Protein AF-A0AAD1TB57-F1 (afdb_monomer)

Secondary structure (DSSP, 8-state):
--PPPPPPPP------------GGGS-----EEEEEEEE---EEEETTEEEE--TTTSHHHHHHTT--GGG--HHHHHHHHHHHHHSHHHHTT-EEEEEEETTS-EEEE-TT----SSHHHHHHHHHHHHHHSEEE-SSSS-EEEEEEPSPGGGGSPTT-EEEEEEEEEEE-S-GGGG--SSS-EEEEEE-SSS-----TT-SEEEE--SS---HHHHHHHHHHHHHHHHT--

Nearest PDB structures (foldseek):
  7mq9-assembly1_SK  TM=9.854E-01  e=1.238E-35  Homo sapiens
  3oii-assembly1_A  TM=9.380E-01  e=1.165E-29  Saccharomyces cerevisiae
  3oin-assembly1_A  TM=9.399E-01  e=3.168E-29  Saccharomyces cerevisiae
  6rxy-assembly1_CN  TM=8.769E-01  e=4.811E-25  Thermochaetoides thermophila
  6zqg-assembly1_JG  TM=9.372E-01  e=3.342E-24  Saccharomyces cerevisiae S288C

Radius of gyration: 21.7 Å; Cα contacts (8 Å, |Δi|>4): 415; chains: 1; bounding box: 51×81×56 Å

Organism: Pelobates cultripes (NCBI:txid61616)

pLDDT: mean 88.74, std 19.25, range [26.88, 98.88]

Structure (mmCIF, N/CA/C/O backbone):
data_AF-A0AAD1TB57-F1
#
_entry.id   AF-A0AAD1TB57-F1
#
loop_
_atom_site.group_PDB
_atom_site.id
_atom_site.type_symbol
_atom_site.label_atom_id
_atom_site.label_alt_id
_atom_site.label_comp_id
_atom_site.label_asym_id
_atom_site.label_entity_id
_atom_site.label_seq_id
_atom_site.pdbx_PDB_ins_code
_atom_site.Cartn_x
_atom_site.Cartn_y
_atom_site.Cartn_z
_atom_site.occupancy
_atom_site.B_iso_or_equiv
_atom_site.auth_seq_id
_atom_site.auth_comp_id
_atom_site.auth_asym_id
_atom_site.auth_atom_id
_atom_site.pdbx_PDB_model_num
ATOM 1 N N . MET A 1 1 ? -33.879 -62.449 30.811 1.00 41.12 1 MET A N 1
ATOM 2 C CA . MET A 1 1 ? -33.298 -61.183 31.309 1.00 41.12 1 MET A CA 1
ATOM 3 C C . MET A 1 1 ? -32.432 -60.592 30.211 1.00 41.12 1 MET A C 1
ATOM 5 O O . MET A 1 1 ? -31.363 -61.118 29.946 1.00 41.12 1 MET A O 1
ATOM 9 N N . ALA A 1 2 ? -32.933 -59.566 29.526 1.00 38.69 2 ALA A N 1
ATOM 10 C CA . ALA A 1 2 ? -32.207 -58.808 28.512 1.00 38.69 2 ALA A CA 1
ATOM 11 C C . ALA A 1 2 ? -32.225 -57.336 28.946 1.00 38.69 2 ALA A C 1
ATOM 13 O O . ALA A 1 2 ? -33.288 -56.805 29.262 1.00 38.69 2 ALA A O 1
ATOM 14 N N . ALA A 1 3 ? -31.044 -56.728 29.049 1.00 43.47 3 ALA A N 1
ATOM 15 C CA . ALA A 1 3 ? -30.857 -55.360 29.521 1.00 43.47 3 ALA A CA 1
ATOM 16 C C . ALA A 1 3 ? -31.346 -54.320 28.484 1.00 43.47 3 ALA A C 1
ATOM 18 O O . ALA A 1 3 ? -31.240 -54.570 27.278 1.00 43.47 3 ALA A O 1
ATOM 19 N N . PRO A 1 4 ? -31.863 -53.155 28.918 1.00 37.97 4 PRO A N 1
ATOM 20 C CA . PRO A 1 4 ? -32.380 -52.127 28.019 1.00 37.97 4 PRO A CA 1
ATOM 21 C C . PRO A 1 4 ? -31.258 -51.301 27.363 1.00 37.97 4 PRO A C 1
ATOM 23 O O . PRO A 1 4 ? -30.252 -50.965 27.988 1.00 37.97 4 PRO A O 1
ATOM 26 N N . LYS A 1 5 ? -31.451 -50.967 26.079 1.00 38.53 5 LYS A N 1
ATOM 27 C CA . LYS A 1 5 ? -30.549 -50.152 25.246 1.00 38.53 5 LYS A CA 1
ATOM 28 C C . LYS A 1 5 ? -30.563 -48.679 25.687 1.00 38.53 5 LYS A C 1
ATOM 30 O O . LYS A 1 5 ? -31.628 -48.068 25.731 1.00 38.53 5 LYS A O 1
ATOM 35 N N . LEU A 1 6 ? -29.384 -48.102 25.934 1.00 38.62 6 LEU A N 1
ATOM 36 C CA . LEU A 1 6 ? -29.185 -46.652 26.081 1.00 38.62 6 LEU A CA 1
ATOM 37 C C . LEU A 1 6 ? -29.330 -45.926 24.725 1.00 38.62 6 LEU A C 1
ATOM 39 O O . LEU A 1 6 ? -28.907 -46.474 23.703 1.00 38.62 6 LEU A O 1
ATOM 43 N N . PRO A 1 7 ? -29.874 -44.693 24.690 1.00 34.97 7 PRO A N 1
ATOM 44 C CA . PRO A 1 7 ? -30.023 -43.932 23.455 1.00 34.97 7 PRO A CA 1
ATOM 45 C C . PRO A 1 7 ? -28.691 -43.330 22.982 1.00 34.97 7 PRO A C 1
ATOM 47 O O . PRO A 1 7 ? -27.866 -42.859 23.767 1.00 34.97 7 PRO A O 1
ATOM 50 N N . MET A 1 8 ? -28.502 -43.359 21.661 1.00 32.41 8 MET A N 1
ATOM 51 C CA . MET A 1 8 ? -27.328 -42.859 20.951 1.00 32.41 8 MET A CA 1
ATOM 52 C C . MET A 1 8 ? -27.175 -41.338 21.081 1.00 32.41 8 MET A C 1
ATOM 54 O O . MET A 1 8 ? -28.106 -40.568 20.855 1.00 32.41 8 MET A O 1
ATOM 58 N N . ARG A 1 9 ? -25.950 -40.923 21.406 1.00 31.38 9 ARG A N 1
ATOM 59 C CA . ARG A 1 9 ? -25.485 -39.537 21.488 1.00 31.38 9 ARG A CA 1
ATOM 60 C C . ARG A 1 9 ? -25.470 -38.910 20.087 1.00 31.38 9 ARG A C 1
ATOM 62 O O . ARG A 1 9 ? -24.820 -39.430 19.182 1.00 31.38 9 ARG A O 1
ATOM 69 N N . VAL A 1 10 ? -26.186 -37.799 19.933 1.00 31.73 10 VAL A N 1
ATOM 70 C CA . VAL A 1 10 ? -26.233 -36.958 18.727 1.00 31.73 10 VAL A CA 1
ATOM 71 C C . VAL A 1 10 ? -24.814 -36.500 18.367 1.00 31.73 10 VAL A C 1
ATOM 73 O O . VAL A 1 10 ? -24.143 -35.873 19.185 1.00 31.73 10 VAL A O 1
ATOM 76 N N . LYS A 1 11 ? -24.346 -36.824 17.155 1.00 28.75 11 LYS A N 1
ATOM 77 C CA . LYS A 1 11 ? -23.137 -36.231 16.569 1.00 28.75 11 LYS A CA 1
ATOM 78 C C . LYS A 1 11 ? -23.506 -34.872 15.978 1.00 28.75 11 LYS A C 1
ATOM 80 O O . LYS A 1 11 ? -24.214 -34.809 14.979 1.00 28.75 11 LYS A O 1
ATOM 85 N N . SER A 1 12 ? -23.018 -33.804 16.595 1.00 26.88 12 SER A N 1
ATOM 86 C CA . SER A 1 12 ? -22.908 -32.481 15.989 1.00 26.88 12 SER A CA 1
ATOM 87 C C . SER A 1 12 ? -21.805 -32.522 14.932 1.00 26.88 12 SER A C 1
ATOM 89 O O . SER A 1 12 ? -20.631 -32.651 15.272 1.00 26.88 12 SER A O 1
ATOM 91 N N . THR A 1 13 ? -22.169 -32.468 13.655 1.00 29.00 13 THR A N 1
ATOM 92 C CA . THR A 1 13 ? -21.218 -32.195 12.573 1.00 29.00 13 THR A CA 1
ATOM 93 C C . THR A 1 13 ? -21.170 -30.691 12.346 1.00 29.00 13 THR A C 1
ATOM 95 O O . THR A 1 13 ? -22.136 -30.100 11.863 1.00 29.00 13 THR A O 1
ATOM 98 N N . GLU A 1 14 ? -20.048 -30.103 12.751 1.00 31.81 14 GLU A N 1
ATOM 99 C CA . GLU A 1 14 ? -19.588 -28.768 12.381 1.00 31.81 14 GLU A CA 1
ATOM 100 C C . GLU A 1 14 ? -19.541 -28.646 10.854 1.00 31.81 14 GLU A C 1
ATOM 102 O O . GLU A 1 14 ? -19.110 -29.564 10.154 1.00 31.81 14 GLU A O 1
ATOM 107 N N . ASN A 1 15 ? -20.032 -27.522 10.340 1.00 30.19 15 ASN A N 1
ATOM 108 C CA . ASN A 1 15 ? -20.035 -27.205 8.921 1.00 30.19 15 ASN A CA 1
ATOM 109 C C . ASN A 1 15 ? -19.319 -25.859 8.756 1.00 30.19 15 ASN A C 1
ATOM 111 O O . ASN A 1 15 ? -19.958 -24.810 8.683 1.00 30.19 15 ASN A O 1
ATOM 115 N N . ASP A 1 16 ? -17.987 -25.902 8.751 1.00 35.25 16 ASP A N 1
ATOM 116 C CA . ASP A 1 16 ? -17.130 -24.758 8.437 1.00 35.25 16 ASP A CA 1
ATOM 117 C C . ASP A 1 16 ? -17.114 -24.533 6.922 1.00 35.25 16 ASP A C 1
ATOM 119 O O . ASP A 1 16 ? -16.259 -25.013 6.179 1.00 35.25 16 ASP A O 1
ATOM 123 N N . GLY A 1 17 ? -18.120 -23.799 6.456 1.00 30.25 17 GLY A N 1
ATOM 124 C CA . GLY A 1 17 ? -18.125 -23.146 5.157 1.00 30.25 17 GLY A CA 1
ATOM 125 C C . GLY A 1 17 ? -18.112 -21.645 5.386 1.00 30.25 17 GLY A C 1
ATOM 126 O O . GLY A 1 17 ? -19.150 -21.059 5.686 1.00 30.25 17 GLY A O 1
ATOM 127 N N . GLU A 1 18 ? -16.948 -21.014 5.257 1.00 34.03 18 GLU A N 1
ATOM 128 C CA . GLU A 1 18 ? -16.818 -19.561 5.340 1.00 34.03 18 GLU A CA 1
ATOM 129 C C . GLU A 1 18 ? -17.494 -18.931 4.107 1.00 34.03 18 GLU A C 1
ATOM 131 O O . GLU A 1 18 ? -16.919 -18.778 3.027 1.00 34.03 18 GLU A O 1
ATOM 136 N N . ILE A 1 19 ? -18.788 -18.638 4.242 1.00 34.84 19 ILE A N 1
ATOM 137 C CA . ILE A 1 19 ? -19.593 -17.959 3.229 1.00 34.84 19 ILE A CA 1
ATOM 138 C C . ILE A 1 19 ? -19.130 -16.502 3.187 1.00 34.84 19 ILE A C 1
ATOM 140 O O . ILE A 1 19 ? -19.420 -15.715 4.088 1.00 34.84 19 ILE A O 1
ATOM 144 N N . SER A 1 20 ? -18.439 -16.115 2.115 1.00 39.16 20 SER A N 1
ATOM 145 C CA . SER A 1 20 ? -18.141 -14.711 1.837 1.00 39.16 20 SER A CA 1
ATOM 146 C C . SER A 1 20 ? -19.453 -13.950 1.611 1.00 39.16 20 SER A C 1
ATOM 148 O O . SER A 1 20 ? -20.069 -14.052 0.548 1.00 39.16 20 SER A O 1
ATOM 150 N N . LEU A 1 21 ? -19.904 -13.216 2.628 1.00 36.16 21 LEU A N 1
ATOM 151 C CA . LEU A 1 21 ? -21.116 -12.403 2.567 1.00 36.16 21 LEU A CA 1
ATOM 152 C C . LEU A 1 21 ? -20.959 -11.244 1.560 1.00 36.16 21 LEU A C 1
ATOM 154 O O . LEU A 1 21 ? -19.866 -10.677 1.435 1.00 36.16 21 LEU A O 1
ATOM 158 N N . PRO A 1 22 ? -22.044 -10.850 0.863 1.00 37.56 22 PRO A N 1
ATOM 159 C CA . PRO A 1 22 ? -22.048 -9.672 -0.002 1.00 37.56 22 PRO A CA 1
ATOM 160 C C . PRO A 1 22 ? -21.697 -8.396 0.794 1.00 37.56 22 PRO A C 1
ATOM 162 O O . PRO A 1 22 ? -21.957 -8.348 2.002 1.00 37.56 22 PRO A O 1
ATOM 165 N N . PRO A 1 23 ? -21.136 -7.351 0.146 1.00 46.59 23 PRO A N 1
ATOM 166 C CA . PRO A 1 23 ? -20.618 -6.153 0.822 1.00 46.59 23 PRO A CA 1
ATOM 167 C C . PRO A 1 23 ? -21.625 -5.493 1.779 1.00 46.59 23 PRO A C 1
ATOM 169 O O . PRO A 1 23 ? -21.242 -4.991 2.831 1.00 46.59 23 PRO A O 1
ATOM 172 N N . SER A 1 24 ? -22.922 -5.588 1.473 1.00 40.38 24 SER A N 1
ATOM 173 C CA . SER A 1 24 ? -24.030 -5.035 2.263 1.00 40.38 24 SER A CA 1
ATOM 174 C C . SER A 1 24 ? -24.327 -5.754 3.589 1.00 40.38 24 SER A C 1
ATOM 176 O O . SER A 1 24 ? -25.127 -5.249 4.373 1.00 40.38 24 SER A O 1
ATOM 178 N N . LYS A 1 25 ? -23.716 -6.917 3.861 1.00 38.72 25 LYS A N 1
ATOM 179 C CA . LYS A 1 25 ? -23.947 -7.720 5.081 1.00 38.72 25 LYS A CA 1
ATOM 180 C C . LYS A 1 25 ? -22.704 -7.919 5.953 1.00 38.72 25 LYS A C 1
ATOM 182 O O . LYS A 1 25 ? -22.773 -8.668 6.927 1.00 38.72 25 LYS A O 1
ATOM 187 N N . ARG A 1 26 ? -21.570 -7.279 5.640 1.00 55.78 26 ARG A N 1
ATOM 188 C CA . ARG A 1 26 ? -20.410 -7.294 6.546 1.00 55.78 26 ARG A CA 1
ATOM 189 C C . ARG A 1 26 ? -20.803 -6.548 7.824 1.00 55.78 26 ARG A C 1
ATOM 191 O O . ARG A 1 26 ? -21.275 -5.414 7.745 1.00 55.78 26 ARG A O 1
ATOM 198 N N . ARG A 1 27 ? -20.677 -7.200 8.986 1.00 53.91 27 ARG A N 1
ATOM 199 C CA . ARG A 1 27 ? -20.922 -6.557 10.286 1.00 53.91 27 ARG A CA 1
ATOM 200 C C . ARG A 1 27 ? -20.113 -5.257 10.357 1.00 53.91 27 ARG A C 1
ATOM 202 O O . ARG A 1 27 ? -18.990 -5.209 9.858 1.00 53.91 27 ARG A O 1
ATOM 209 N N . LYS A 1 28 ? -20.701 -4.217 10.960 1.00 62.91 28 LYS A N 1
ATOM 210 C CA . LYS A 1 28 ? -20.040 -2.947 11.305 1.00 62.91 28 LYS A CA 1
ATOM 211 C C . LYS A 1 28 ? -18.989 -3.201 12.390 1.00 62.91 28 LYS A C 1
ATOM 213 O O . LYS A 1 28 ? -19.181 -2.849 13.546 1.00 62.91 28 LYS A O 1
ATOM 218 N N . GLU A 1 29 ? -17.943 -3.925 12.036 1.00 83.50 29 GLU A N 1
ATOM 219 C CA . GLU A 1 29 ? -16.827 -4.210 12.919 1.00 83.50 29 GLU A CA 1
ATOM 220 C C . GLU A 1 29 ? -15.724 -3.199 12.633 1.00 83.50 29 GLU A C 1
ATOM 222 O O . GLU A 1 29 ? -15.419 -2.902 11.472 1.00 83.50 29 GLU A O 1
ATOM 227 N N . LYS A 1 30 ? -15.149 -2.662 13.711 1.00 91.94 30 LYS A N 1
ATOM 228 C CA . LYS A 1 30 ? -13.997 -1.770 13.645 1.00 91.94 30 LYS A CA 1
ATOM 229 C C . LYS A 1 30 ? -12.899 -2.416 12.803 1.00 91.94 30 LYS A C 1
ATOM 231 O O . LYS A 1 30 ? -12.570 -3.591 12.978 1.00 91.94 30 LYS A O 1
ATOM 236 N N . ARG A 1 31 ? -12.366 -1.660 11.849 1.00 95.94 31 ARG A N 1
ATOM 237 C CA . ARG A 1 31 ? -11.315 -2.121 10.939 1.00 95.94 31 ARG A CA 1
ATOM 238 C C . ARG A 1 31 ? -10.584 -0.932 10.347 1.00 95.94 31 ARG A C 1
ATOM 240 O O . ARG A 1 31 ? -11.221 0.001 9.860 1.00 95.94 31 ARG A O 1
ATOM 247 N N . LEU A 1 32 ? -9.258 -0.985 10.376 1.00 98.31 32 LEU A N 1
ATOM 248 C CA . LEU A 1 32 ? -8.423 -0.057 9.638 1.00 98.31 32 LEU A CA 1
ATOM 249 C C . LEU A 1 32 ? -8.356 -0.552 8.197 1.00 98.31 32 LEU A C 1
ATOM 251 O O . LEU A 1 32 ? -7.990 -1.696 7.927 1.00 98.31 32 LEU A O 1
ATOM 255 N N . ILE A 1 33 ? -8.721 0.311 7.267 1.00 98.69 33 ILE A N 1
ATOM 256 C CA . ILE A 1 33 ? -8.545 0.097 5.841 1.00 98.69 33 ILE A CA 1
ATOM 257 C C . ILE A 1 33 ? -7.445 1.053 5.394 1.00 98.69 33 ILE A C 1
ATOM 259 O O . ILE A 1 33 ? -7.515 2.248 5.664 1.00 98.69 33 ILE A O 1
ATOM 263 N N . VAL A 1 34 ? -6.422 0.541 4.720 1.00 98.81 34 VAL A N 1
ATOM 264 C CA . VAL A 1 34 ? -5.361 1.368 4.137 1.00 98.81 34 VAL A CA 1
ATOM 265 C C . VAL A 1 34 ? -5.403 1.237 2.627 1.00 98.81 34 VAL A C 1
ATOM 267 O O . VAL A 1 34 ? -5.341 0.126 2.098 1.00 98.81 34 VAL A O 1
ATOM 270 N N . LEU A 1 35 ? -5.472 2.373 1.938 1.00 98.88 35 LEU A N 1
ATOM 271 C CA . LEU A 1 35 ? -5.226 2.454 0.508 1.00 98.88 35 LEU A CA 1
ATOM 272 C C . LEU A 1 35 ? -3.832 3.022 0.254 1.00 98.88 35 LEU A C 1
ATOM 274 O O . LEU A 1 35 ? -3.540 4.152 0.639 1.00 98.88 35 LEU A O 1
ATOM 278 N N . LEU A 1 36 ? -3.006 2.253 -0.450 1.00 98.81 36 LEU A N 1
ATOM 279 C CA . LEU A 1 36 ? -1.781 2.746 -1.071 1.00 98.81 36 LEU A CA 1
ATOM 280 C C . LEU A 1 36 ? -2.124 3.337 -2.445 1.00 98.81 36 LEU A C 1
ATOM 282 O O . LEU A 1 36 ? -2.324 2.592 -3.404 1.00 98.81 36 LEU A O 1
ATOM 286 N N . GLU A 1 37 ? -2.232 4.661 -2.513 1.00 98.62 37 GLU A N 1
ATOM 287 C CA . GLU A 1 37 ? -2.701 5.425 -3.676 1.00 98.62 37 GLU A CA 1
ATOM 288 C C . GLU A 1 37 ? -1.555 5.800 -4.627 1.00 98.62 37 GLU A C 1
ATOM 290 O O . GLU A 1 37 ? -0.453 6.129 -4.188 1.00 98.62 37 GLU A O 1
ATOM 295 N N . GLY A 1 38 ? -1.797 5.771 -5.939 1.00 97.81 38 GLY A N 1
ATOM 296 C CA . GLY A 1 38 ? -0.797 6.108 -6.955 1.00 97.81 38 GLY A CA 1
ATOM 297 C C . GLY A 1 38 ? 0.450 5.214 -6.946 1.00 97.81 38 GLY A C 1
ATOM 298 O O . GLY A 1 38 ? 1.548 5.674 -7.268 1.00 97.81 38 GLY A O 1
ATOM 299 N N . ALA A 1 39 ? 0.303 3.933 -6.601 1.00 98.19 39 ALA A N 1
ATOM 300 C CA . ALA A 1 39 ? 1.404 2.975 -6.569 1.00 98.19 39 ALA A CA 1
ATOM 301 C C . ALA A 1 39 ? 2.046 2.778 -7.956 1.00 98.19 39 ALA A C 1
ATOM 303 O O . ALA A 1 39 ? 1.365 2.492 -8.949 1.00 98.19 39 ALA A O 1
ATOM 304 N N . SER A 1 40 ? 3.377 2.874 -8.024 1.00 96.69 40 SER A N 1
ATOM 305 C CA . SER A 1 40 ? 4.158 2.643 -9.249 1.00 96.69 40 SER A CA 1
ATOM 306 C C . SER A 1 40 ? 4.342 1.142 -9.525 1.00 96.69 40 SER A C 1
ATOM 308 O O . SER A 1 40 ? 5.444 0.609 -9.403 1.00 96.69 40 SER A O 1
ATOM 310 N N . LEU A 1 41 ? 3.266 0.449 -9.904 1.00 97.19 41 LEU A N 1
ATOM 311 C CA . LEU A 1 41 ? 3.282 -0.968 -10.286 1.00 97.19 41 LEU A CA 1
ATOM 312 C C . LEU A 1 41 ? 2.846 -1.125 -11.749 1.00 97.19 41 LEU A C 1
ATOM 314 O O . LEU A 1 41 ? 1.659 -1.132 -12.063 1.00 97.19 41 LEU A O 1
ATOM 318 N N . GLU A 1 42 ? 3.817 -1.258 -12.650 1.00 94.81 42 GLU A N 1
ATOM 319 C CA . GLU A 1 42 ? 3.598 -1.442 -14.088 1.00 94.81 42 GLU A CA 1
ATOM 320 C C . GLU A 1 42 ? 4.551 -2.519 -14.612 1.00 94.81 42 GLU A C 1
ATOM 322 O O . GLU A 1 42 ? 5.720 -2.555 -14.236 1.00 94.81 42 GLU A O 1
ATOM 327 N N . THR A 1 43 ? 4.069 -3.405 -15.482 1.00 94.94 43 THR A N 1
ATOM 328 C CA . THR A 1 43 ? 4.916 -4.408 -16.139 1.00 94.94 43 THR A CA 1
ATOM 329 C C . THR A 1 43 ? 5.505 -3.862 -17.431 1.00 94.94 43 THR A C 1
ATOM 331 O O . THR A 1 43 ? 4.801 -3.229 -18.217 1.00 94.94 43 THR A O 1
ATOM 334 N N . VAL A 1 44 ? 6.761 -4.193 -17.708 1.00 94.50 44 VAL A N 1
ATOM 335 C CA . VAL A 1 44 ? 7.439 -3.897 -18.971 1.00 94.50 44 VAL A CA 1
ATOM 336 C C . VAL A 1 44 ? 7.981 -5.178 -19.591 1.00 94.50 44 VAL A C 1
ATOM 338 O O . VAL A 1 44 ? 8.371 -6.113 -18.893 1.00 94.50 44 VAL A O 1
ATOM 341 N N . ARG A 1 45 ? 7.989 -5.238 -20.924 1.00 93.12 45 ARG A N 1
ATOM 342 C CA . ARG A 1 45 ? 8.592 -6.345 -21.665 1.00 93.12 45 ARG A CA 1
ATOM 343 C C . ARG A 1 45 ? 10.060 -6.035 -21.947 1.00 93.12 45 ARG A C 1
ATOM 345 O O . ARG A 1 45 ? 10.356 -5.073 -22.652 1.00 93.12 45 ARG A O 1
ATOM 352 N N . VAL A 1 46 ? 10.957 -6.884 -21.454 1.00 91.31 46 VAL A N 1
ATOM 353 C CA . VAL A 1 46 ? 12.402 -6.810 -21.699 1.00 91.31 46 VAL A CA 1
ATOM 354 C C . VAL A 1 46 ? 12.803 -8.061 -22.478 1.00 91.31 46 VAL A C 1
ATOM 356 O O . VAL A 1 46 ? 12.848 -9.173 -21.959 1.00 91.31 46 VAL A O 1
ATOM 359 N N . GLY A 1 47 ? 13.004 -7.908 -23.789 1.00 90.19 47 GLY A N 1
ATOM 360 C CA . GLY A 1 47 ? 13.242 -9.041 -24.686 1.00 90.19 47 GLY A CA 1
ATOM 361 C C . GLY A 1 47 ? 12.077 -10.044 -24.692 1.00 90.19 47 GLY A C 1
ATOM 362 O O . GLY A 1 47 ? 11.000 -9.773 -25.237 1.00 90.19 47 GLY A O 1
ATOM 363 N N . LYS A 1 48 ? 12.303 -11.232 -24.115 1.00 91.50 48 LYS A N 1
ATOM 364 C CA . LYS A 1 48 ? 11.309 -12.321 -24.027 1.00 91.50 48 LYS A CA 1
ATOM 365 C C . LYS A 1 48 ? 10.630 -12.427 -22.656 1.00 91.50 48 LYS A C 1
ATOM 367 O O . LYS A 1 48 ? 9.675 -13.190 -22.535 1.00 91.50 48 LYS A O 1
ATOM 372 N N . THR A 1 49 ? 11.094 -11.690 -21.650 1.00 94.06 49 THR A N 1
ATOM 373 C CA . THR A 1 49 ? 10.579 -11.739 -20.277 1.00 94.06 49 THR A CA 1
ATOM 374 C C . THR A 1 49 ? 9.769 -10.489 -19.944 1.00 94.06 49 THR A C 1
ATOM 376 O O . THR A 1 49 ? 9.873 -9.453 -20.605 1.00 94.06 49 THR A O 1
ATOM 379 N N . TYR A 1 50 ? 8.919 -10.613 -18.926 1.00 95.12 50 TYR A N 1
ATOM 380 C CA . TYR A 1 50 ? 8.193 -9.493 -18.339 1.00 95.12 50 TYR A CA 1
ATOM 381 C C . TYR A 1 50 ? 8.761 -9.198 -16.961 1.00 95.12 50 TYR A C 1
ATOM 383 O O . TYR A 1 50 ? 8.937 -10.107 -16.150 1.00 95.12 50 TYR A O 1
ATOM 391 N N . GLU A 1 51 ? 9.026 -7.924 -16.714 1.00 96.38 51 GLU A N 1
ATOM 392 C CA . GLU A 1 51 ? 9.630 -7.424 -15.486 1.00 96.38 51 GLU A CA 1
ATOM 393 C C . GLU A 1 51 ? 8.773 -6.298 -14.913 1.00 96.38 51 GLU A C 1
ATOM 395 O O . GLU A 1 51 ? 7.982 -5.670 -15.624 1.00 96.38 51 GLU A O 1
ATOM 400 N N . LEU A 1 52 ? 8.897 -6.051 -13.609 1.00 96.50 52 LEU A N 1
ATOM 401 C CA . LEU A 1 52 ? 8.252 -4.899 -12.991 1.00 96.50 52 LEU A CA 1
ATOM 402 C C . LEU A 1 52 ? 9.112 -3.663 -13.259 1.00 96.50 52 LEU A C 1
ATOM 404 O O . LEU A 1 52 ? 10.299 -3.640 -12.922 1.00 96.50 52 LEU A O 1
ATOM 408 N N . LEU A 1 53 ? 8.504 -2.643 -13.857 1.00 94.12 53 LEU A N 1
ATOM 409 C CA . LEU A 1 53 ? 9.161 -1.397 -14.213 1.00 94.12 53 LEU A CA 1
ATOM 410 C C . LEU A 1 53 ? 9.727 -0.734 -12.948 1.00 94.12 53 LEU A C 1
ATOM 412 O O . LEU A 1 53 ? 9.014 -0.540 -11.966 1.00 94.12 53 LEU A O 1
ATOM 416 N N . ASN A 1 54 ? 11.018 -0.407 -12.970 1.00 91.88 54 ASN A N 1
ATOM 417 C CA . ASN A 1 54 ? 11.736 0.195 -11.844 1.00 91.88 54 ASN A CA 1
ATOM 418 C C . ASN A 1 54 ? 12.844 1.140 -12.334 1.00 91.88 54 ASN A C 1
ATOM 420 O O . ASN A 1 54 ? 13.338 0.991 -13.456 1.00 91.88 54 ASN A O 1
ATOM 424 N N . CYS A 1 55 ? 13.218 2.108 -11.498 1.00 89.94 55 CYS A N 1
ATOM 425 C CA . CYS A 1 55 ? 14.179 3.155 -11.838 1.00 89.94 55 CYS A CA 1
ATOM 426 C C . CYS A 1 55 ? 15.605 2.650 -12.107 1.00 89.94 55 CYS A C 1
ATOM 428 O O . CYS A 1 55 ? 16.293 3.227 -12.949 1.00 89.94 55 CYS A O 1
ATOM 430 N N . ASP A 1 56 ? 16.033 1.573 -11.445 1.00 87.69 56 ASP A N 1
ATOM 431 C CA . ASP A 1 56 ? 17.429 1.119 -11.474 1.00 87.69 56 ASP A CA 1
ATOM 432 C C . ASP A 1 56 ? 17.739 0.264 -12.708 1.00 87.69 56 ASP A C 1
ATOM 434 O O . ASP A 1 56 ? 18.721 0.499 -13.410 1.00 87.69 56 ASP A O 1
ATOM 438 N N . GLN A 1 57 ? 16.879 -0.710 -13.014 1.00 89.31 57 GLN A N 1
ATOM 439 C CA . GLN A 1 57 ? 17.081 -1.670 -14.105 1.00 89.31 57 GLN A CA 1
ATOM 440 C C . GLN A 1 57 ? 16.580 -1.136 -15.451 1.00 89.31 57 GLN A C 1
ATOM 442 O O . GLN A 1 57 ? 17.098 -1.514 -16.500 1.00 89.31 57 GLN A O 1
ATOM 447 N N . HIS A 1 58 ? 15.592 -0.235 -15.446 1.00 93.19 58 HIS A N 1
ATOM 448 C CA . HIS A 1 58 ? 14.892 0.190 -16.663 1.00 93.19 58 HIS A CA 1
ATOM 449 C C . HIS A 1 58 ? 15.127 1.657 -17.043 1.00 93.19 58 HIS A C 1
ATOM 451 O O . HIS A 1 58 ? 14.416 2.188 -17.898 1.00 93.19 58 HIS A O 1
ATOM 457 N N . LYS A 1 59 ? 16.139 2.322 -16.468 1.00 90.50 59 LYS A N 1
ATOM 458 C CA . LYS A 1 59 ? 16.416 3.756 -16.675 1.00 90.50 59 LYS A CA 1
ATOM 459 C C . LYS A 1 59 ? 16.440 4.171 -18.149 1.00 90.50 59 LYS A C 1
ATOM 461 O O . LYS A 1 59 ? 15.756 5.113 -18.539 1.00 90.50 59 LYS A O 1
ATOM 466 N N . SER A 1 60 ? 17.190 3.456 -18.989 1.00 90.25 60 SER A N 1
ATOM 467 C CA . SER A 1 60 ? 17.307 3.785 -20.417 1.00 90.25 60 SER A CA 1
ATOM 468 C C . SER A 1 60 ? 15.987 3.627 -21.173 1.00 90.25 60 SER A C 1
ATOM 470 O O . SER A 1 60 ? 15.723 4.379 -22.106 1.00 90.25 60 SER A O 1
ATOM 472 N N . LEU A 1 61 ? 15.155 2.659 -20.783 1.00 90.00 61 LEU A N 1
ATOM 473 C CA . LEU A 1 61 ? 13.837 2.442 -21.380 1.00 90.00 61 LEU A CA 1
ATOM 474 C C . LEU A 1 61 ? 12.856 3.542 -20.960 1.00 90.00 61 LEU A C 1
ATOM 476 O O . LEU A 1 61 ? 12.088 4.022 -21.788 1.00 90.00 61 LEU A O 1
ATOM 480 N N . LEU A 1 62 ? 12.917 3.975 -19.699 1.00 89.62 62 LEU A N 1
ATOM 481 C CA . LEU A 1 62 ? 12.093 5.062 -19.169 1.00 89.62 62 LEU A CA 1
ATOM 482 C C . LEU A 1 62 ? 12.368 6.378 -19.896 1.00 89.62 62 LEU A C 1
ATOM 484 O O . LEU A 1 62 ? 11.436 6.981 -20.424 1.00 89.62 62 LEU A O 1
ATOM 488 N N . VAL A 1 63 ? 13.645 6.749 -20.026 1.00 90.25 63 VAL A N 1
ATOM 489 C CA . VAL A 1 63 ? 14.060 7.971 -20.732 1.00 90.25 63 VAL A CA 1
ATOM 490 C C . VAL A 1 63 ? 13.627 7.942 -22.200 1.00 90.25 63 VAL A C 1
ATOM 492 O O . VAL A 1 63 ? 13.094 8.929 -22.697 1.00 90.25 63 VAL A O 1
ATOM 495 N N . LYS A 1 64 ? 13.781 6.803 -22.890 1.00 89.75 64 LYS A N 1
ATOM 496 C CA . LYS A 1 64 ? 13.324 6.647 -24.285 1.00 89.75 64 LYS A CA 1
ATOM 497 C C . LYS A 1 64 ? 11.817 6.846 -24.448 1.00 89.75 64 LYS A C 1
ATOM 499 O O . LYS A 1 64 ? 11.383 7.351 -25.474 1.00 89.75 64 LYS A O 1
ATOM 504 N N . ASN A 1 65 ? 11.040 6.465 -23.440 1.00 88.12 65 ASN A N 1
ATOM 505 C CA . ASN A 1 65 ? 9.587 6.608 -23.430 1.00 88.12 65 ASN A CA 1
ATOM 506 C C . ASN A 1 65 ? 9.119 7.937 -22.807 1.00 88.12 65 ASN A C 1
ATOM 508 O O . ASN A 1 65 ? 7.936 8.070 -22.499 1.00 88.12 65 ASN A O 1
ATOM 512 N N . GLY A 1 66 ? 10.026 8.895 -22.574 1.00 88.25 66 GLY A N 1
ATOM 513 C CA . GLY A 1 66 ? 9.699 10.202 -21.996 1.00 88.25 66 GLY A CA 1
ATOM 514 C C . GLY A 1 66 ? 9.206 10.148 -20.546 1.00 88.25 66 GLY A C 1
ATOM 515 O O . GLY A 1 66 ? 8.581 11.096 -20.081 1.00 88.25 66 GLY A O 1
ATOM 516 N N . LYS A 1 67 ? 9.454 9.046 -19.828 1.00 87.69 67 LYS A N 1
ATOM 517 C CA . LYS A 1 67 ? 9.111 8.906 -18.410 1.00 87.69 67 LYS A CA 1
ATOM 518 C C . LYS A 1 67 ? 10.303 9.287 -17.543 1.00 87.69 67 LYS A C 1
ATOM 520 O O . LYS A 1 67 ? 11.419 8.834 -17.795 1.00 87.69 67 LYS A O 1
ATOM 525 N N . ASP A 1 68 ? 10.044 10.043 -16.482 1.00 90.00 68 ASP A N 1
ATOM 526 C CA . ASP A 1 68 ? 11.042 10.331 -15.455 1.00 90.00 68 ASP A CA 1
ATOM 527 C C . ASP A 1 68 ? 11.346 9.058 -14.637 1.00 90.00 68 ASP A C 1
ATOM 529 O O . ASP A 1 68 ? 10.447 8.534 -13.966 1.00 90.00 68 ASP A O 1
ATOM 533 N N . PRO A 1 69 ? 12.594 8.545 -14.653 1.00 89.69 69 PRO A N 1
ATOM 534 C CA . PRO A 1 69 ? 12.980 7.408 -13.829 1.00 89.69 69 PRO A CA 1
ATOM 535 C C . PRO A 1 69 ? 12.744 7.634 -12.335 1.00 89.69 69 PRO A C 1
ATOM 537 O O . PRO A 1 69 ? 12.441 6.676 -11.628 1.00 89.69 69 PRO A O 1
ATOM 540 N N . GLY A 1 70 ? 12.828 8.881 -11.859 1.00 90.75 70 GLY A N 1
ATOM 541 C CA . GLY A 1 70 ? 12.610 9.233 -10.457 1.00 90.75 70 GLY A CA 1
ATOM 542 C C . GLY A 1 70 ? 11.199 8.930 -9.948 1.00 90.75 70 GLY A C 1
ATOM 543 O O . GLY A 1 70 ? 11.022 8.729 -8.748 1.00 90.75 70 GLY A O 1
ATOM 544 N N . GLN A 1 71 ? 10.209 8.831 -10.841 1.00 90.62 71 GLN A N 1
ATOM 545 C CA . GLN A 1 71 ? 8.818 8.530 -10.482 1.00 90.62 71 GLN A CA 1
ATOM 546 C C . GLN A 1 71 ? 8.515 7.032 -10.387 1.00 90.62 71 GLN A C 1
ATOM 548 O O . GLN A 1 71 ? 7.499 6.638 -9.812 1.00 90.62 71 GLN A O 1
ATOM 553 N N . VAL A 1 72 ? 9.390 6.179 -10.927 1.00 94.88 72 VAL A N 1
ATOM 554 C CA . VAL A 1 72 ? 9.143 4.738 -11.039 1.00 94.88 72 VAL A CA 1
ATOM 555 C C . VAL A 1 72 ? 9.744 4.002 -9.846 1.00 94.88 72 VAL A C 1
ATOM 557 O O . VAL A 1 72 ? 10.847 3.455 -9.912 1.00 94.88 72 VAL A O 1
ATOM 560 N N . ARG A 1 73 ? 8.997 4.009 -8.740 1.00 96.69 73 ARG A N 1
ATOM 561 C CA . ARG A 1 73 ? 9.447 3.553 -7.414 1.00 96.69 73 ARG A CA 1
ATOM 562 C C . ARG A 1 73 ? 8.532 2.478 -6.805 1.00 96.69 73 ARG A C 1
ATOM 564 O O . ARG A 1 73 ? 7.857 2.728 -5.804 1.00 96.69 73 ARG A O 1
ATOM 571 N N . PRO A 1 74 ? 8.475 1.264 -7.391 1.00 97.62 74 PRO A N 1
ATOM 572 C CA . PRO A 1 74 ? 7.716 0.140 -6.822 1.00 97.62 74 PRO A CA 1
ATOM 573 C C . PRO A 1 74 ? 8.190 -0.285 -5.418 1.00 97.62 74 PRO A C 1
ATOM 575 O O . PRO A 1 74 ? 7.436 -0.918 -4.676 1.00 97.62 74 PRO A O 1
ATOM 578 N N . ASP A 1 75 ? 9.422 0.057 -5.034 1.00 98.06 75 ASP A N 1
ATOM 579 C CA . ASP A 1 75 ? 10.001 -0.209 -3.715 1.00 98.06 75 ASP A CA 1
ATOM 580 C C . ASP A 1 75 ? 9.249 0.504 -2.579 1.00 98.06 75 ASP A C 1
ATOM 582 O O . ASP A 1 75 ? 9.149 -0.042 -1.481 1.00 98.06 75 ASP A O 1
ATOM 586 N N . ILE A 1 76 ? 8.636 1.662 -2.849 1.00 98.44 76 ILE A N 1
ATOM 587 C CA . ILE A 1 76 ? 7.808 2.382 -1.871 1.00 98.44 76 ILE A CA 1
ATOM 588 C C . ILE A 1 76 ? 6.606 1.523 -1.471 1.00 98.44 76 ILE A C 1
ATOM 590 O O . ILE A 1 76 ? 6.347 1.313 -0.288 1.00 98.44 76 ILE A O 1
ATOM 594 N N . THR A 1 77 ? 5.899 0.965 -2.460 1.00 98.62 77 THR A N 1
ATOM 595 C CA . THR A 1 77 ? 4.763 0.067 -2.204 1.00 98.62 77 THR A CA 1
ATOM 596 C C . THR A 1 77 ? 5.220 -1.201 -1.487 1.00 98.62 77 THR A C 1
ATOM 598 O O . THR A 1 77 ? 4.564 -1.644 -0.548 1.00 98.62 77 THR A O 1
ATOM 601 N N . HIS A 1 78 ? 6.364 -1.765 -1.888 1.00 98.75 78 HIS A N 1
ATOM 602 C CA . HIS A 1 78 ? 6.939 -2.947 -1.245 1.00 98.75 78 HIS A CA 1
ATOM 603 C C . HIS A 1 78 ? 7.180 -2.725 0.251 1.00 98.75 78 HIS A C 1
ATOM 605 O O . HIS A 1 78 ? 6.680 -3.497 1.067 1.00 98.75 78 HIS A O 1
ATOM 611 N N . GLN A 1 79 ? 7.887 -1.656 0.617 1.00 98.69 79 GLN A N 1
ATOM 612 C CA . GLN A 1 79 ? 8.197 -1.335 2.012 1.00 98.69 79 GLN A CA 1
ATOM 613 C C . GLN A 1 79 ? 6.936 -1.025 2.825 1.00 98.69 79 GLN A C 1
ATOM 615 O O . GLN A 1 79 ? 6.803 -1.518 3.945 1.00 98.69 79 GLN A O 1
ATOM 620 N N . SER A 1 80 ? 5.984 -0.276 2.259 1.00 98.81 80 SER A N 1
ATOM 621 C CA . SER A 1 80 ? 4.702 -0.004 2.920 1.00 98.81 80 SER A CA 1
ATOM 622 C C . SER A 1 80 ? 3.922 -1.283 3.208 1.00 98.81 80 SER A C 1
ATOM 624 O O . SER A 1 80 ? 3.440 -1.465 4.322 1.00 98.81 80 SER A O 1
ATOM 626 N N . LEU A 1 81 ? 3.843 -2.209 2.248 1.00 98.75 81 LEU A N 1
ATOM 627 C CA . LEU A 1 81 ? 3.177 -3.497 2.452 1.00 98.75 81 LEU A CA 1
ATOM 628 C C . LEU A 1 81 ? 3.854 -4.343 3.533 1.00 98.75 81 LEU A C 1
ATOM 630 O O . LEU A 1 81 ? 3.159 -5.019 4.288 1.00 98.75 81 LEU A O 1
ATOM 634 N N . LEU A 1 82 ? 5.188 -4.305 3.626 1.00 98.69 82 LEU A N 1
ATOM 635 C CA . LEU A 1 82 ? 5.908 -4.986 4.701 1.00 98.69 82 LEU A CA 1
ATOM 636 C C . LEU A 1 82 ? 5.529 -4.420 6.073 1.00 98.69 82 LEU A C 1
ATOM 638 O O . LEU A 1 82 ? 5.257 -5.204 6.973 1.00 98.69 82 LEU A O 1
ATOM 642 N N . MET A 1 83 ? 5.463 -3.093 6.224 1.00 98.44 83 MET A N 1
ATOM 643 C CA . MET A 1 83 ? 5.046 -2.461 7.486 1.00 98.44 83 MET A CA 1
ATOM 644 C C . MET A 1 83 ? 3.592 -2.783 7.837 1.00 98.44 83 MET A C 1
ATOM 646 O O . MET A 1 83 ? 3.297 -3.144 8.972 1.00 98.44 83 MET A O 1
ATOM 650 N N . LEU A 1 84 ? 2.692 -2.701 6.854 1.00 98.75 84 LEU A N 1
ATOM 651 C CA . LEU A 1 84 ? 1.269 -2.965 7.049 1.00 98.75 84 LEU A CA 1
ATOM 652 C C . LEU A 1 84 ? 1.008 -4.418 7.461 1.00 98.75 84 LEU A C 1
ATOM 654 O O . LEU A 1 84 ? 0.333 -4.662 8.454 1.00 98.75 84 LEU A O 1
ATOM 658 N N . LEU A 1 85 ? 1.539 -5.396 6.725 1.00 98.31 85 LEU A N 1
ATOM 659 C CA . LEU A 1 85 ? 1.188 -6.804 6.944 1.00 98.31 85 LEU A CA 1
ATOM 660 C C . LEU A 1 85 ? 1.955 -7.466 8.095 1.00 98.31 85 LEU A C 1
ATOM 662 O O . LEU A 1 85 ? 1.516 -8.505 8.593 1.00 98.31 85 LEU A O 1
ATOM 666 N N . ASP A 1 86 ? 3.064 -6.872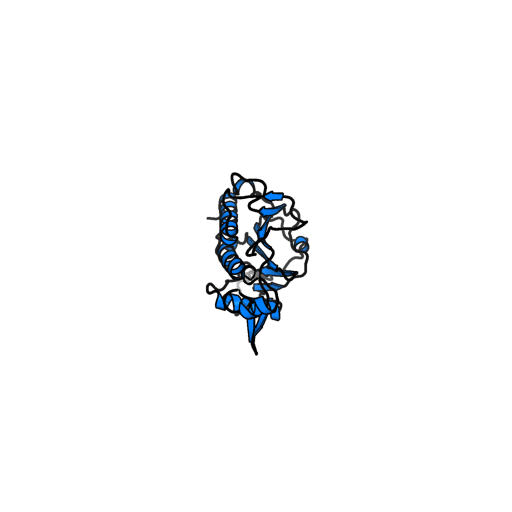 8.540 1.00 97.19 86 ASP A N 1
ATOM 667 C CA . ASP A 1 86 ? 3.767 -7.314 9.747 1.0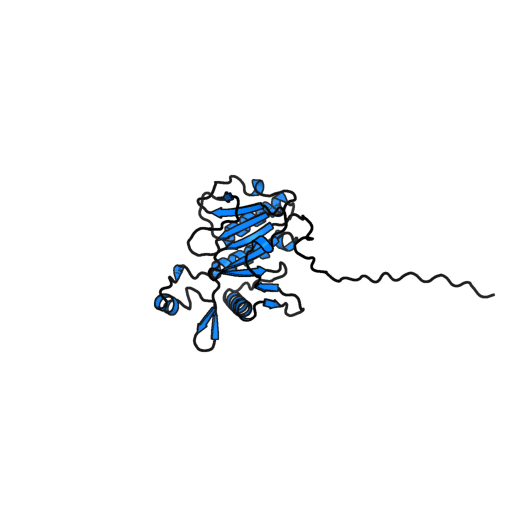0 97.19 86 ASP A CA 1
ATOM 668 C C . ASP A 1 86 ? 3.140 -6.814 11.044 1.00 97.19 86 ASP A C 1
ATOM 670 O O . ASP A 1 86 ? 3.421 -7.397 12.095 1.00 97.19 86 ASP A O 1
ATOM 674 N N . SER A 1 87 ? 2.324 -5.761 10.963 1.00 98.19 87 SER A N 1
ATOM 675 C CA . SER A 1 87 ? 1.720 -5.107 12.121 1.00 98.19 87 SER A CA 1
ATOM 676 C C . SER A 1 87 ? 0.938 -6.099 13.000 1.00 98.19 87 SER A C 1
ATOM 678 O O . SER A 1 87 ? 0.244 -6.985 12.472 1.00 98.19 87 SER A O 1
ATOM 680 N N . PRO A 1 88 ? 1.011 -5.974 14.340 1.00 98.31 88 PRO A N 1
ATOM 681 C CA . PRO A 1 88 ? 0.075 -6.630 15.250 1.00 98.31 88 PRO A CA 1
ATOM 682 C C . PRO A 1 88 ? -1.383 -6.456 14.813 1.00 98.31 88 PRO A C 1
ATOM 684 O O . PRO A 1 88 ? -2.152 -7.418 14.846 1.00 98.31 88 PRO A O 1
ATOM 687 N N . LEU A 1 89 ? -1.743 -5.278 14.292 1.00 98.00 89 LEU A N 1
ATOM 688 C CA . LEU A 1 89 ? -3.087 -4.994 13.794 1.00 98.00 89 LEU A CA 1
ATOM 689 C C . LEU A 1 89 ? -3.541 -5.942 12.673 1.00 98.00 89 LEU A C 1
ATOM 691 O O . LEU A 1 89 ? -4.682 -6.415 12.681 1.00 98.00 89 LEU A O 1
ATOM 695 N N . ASN A 1 90 ? -2.653 -6.257 11.723 1.00 98.25 90 ASN A N 1
ATOM 696 C CA . ASN A 1 90 ? -2.941 -7.231 10.670 1.00 98.25 90 ASN A CA 1
ATOM 697 C C . ASN A 1 90 ? -3.129 -8.636 11.246 1.00 98.25 90 ASN A C 1
ATOM 699 O O . ASN A 1 90 ? -4.066 -9.342 10.873 1.00 98.25 90 ASN A O 1
ATOM 703 N N . ARG A 1 91 ? -2.277 -9.030 12.201 1.00 96.44 91 ARG A N 1
ATOM 704 C CA . ARG A 1 91 ? -2.367 -10.341 12.866 1.00 96.44 91 ARG A CA 1
ATOM 705 C C . ARG A 1 91 ? -3.638 -10.492 13.700 1.00 96.44 91 ARG A C 1
ATOM 707 O O . ARG A 1 91 ? -4.157 -11.599 13.798 1.00 96.44 91 ARG A O 1
ATOM 714 N N . ALA A 1 92 ? -4.157 -9.392 14.239 1.00 97.06 92 ALA A N 1
ATOM 715 C CA . ALA A 1 92 ? -5.436 -9.335 14.940 1.00 97.06 92 ALA A CA 1
ATOM 716 C C . ALA A 1 92 ? -6.660 -9.367 13.998 1.00 97.06 92 ALA A C 1
ATOM 718 O O . ALA A 1 92 ? -7.792 -9.373 14.473 1.00 97.06 92 ALA A O 1
ATOM 719 N N . GLY A 1 93 ? -6.467 -9.369 12.671 1.00 96.56 93 GLY A N 1
ATOM 720 C CA . GLY A 1 93 ? -7.561 -9.373 11.691 1.00 96.56 93 GLY A CA 1
ATOM 721 C C . GLY A 1 93 ? -8.285 -8.027 11.550 1.00 96.56 93 GLY A C 1
ATOM 722 O O . GLY A 1 93 ? -9.386 -7.966 10.996 1.00 96.56 93 GLY A O 1
ATOM 723 N N . LEU A 1 94 ? -7.672 -6.944 12.040 1.00 97.62 94 LEU A N 1
ATOM 724 C CA . LEU A 1 94 ? -8.249 -5.597 12.083 1.00 97.62 94 LEU A CA 1
ATOM 725 C C . LEU A 1 94 ? -7.716 -4.671 10.979 1.00 97.62 94 LEU A C 1
ATOM 727 O O . LEU A 1 94 ? -8.063 -3.491 10.964 1.00 97.62 94 LEU A O 1
ATOM 731 N N . LEU A 1 95 ? -6.921 -5.195 10.041 1.00 98.44 95 LEU A N 1
ATOM 732 C CA . LEU A 1 95 ? -6.389 -4.464 8.890 1.00 98.44 95 LEU A CA 1
ATOM 733 C C . LEU A 1 95 ? -6.923 -5.035 7.567 1.00 98.44 95 LEU A C 1
ATOM 735 O O . LEU A 1 95 ? -6.946 -6.246 7.359 1.00 98.44 95 LEU A O 1
ATOM 739 N N . GLN A 1 96 ? -7.298 -4.154 6.642 1.00 98.50 96 GLN A N 1
ATOM 740 C CA . GLN A 1 96 ? -7.496 -4.470 5.228 1.00 98.50 96 GLN A CA 1
ATOM 741 C C . GLN A 1 96 ? -6.643 -3.528 4.384 1.00 98.50 96 GLN A C 1
ATOM 743 O O . GLN A 1 96 ? -6.679 -2.316 4.581 1.00 98.50 96 GLN A O 1
ATOM 748 N N . VAL A 1 97 ? -5.909 -4.071 3.415 1.00 98.81 97 VAL A N 1
ATOM 749 C CA . VAL A 1 97 ? -5.056 -3.273 2.529 1.00 98.81 97 VAL A CA 1
ATOM 750 C C . VAL A 1 97 ? -5.572 -3.335 1.096 1.00 98.81 97 VAL A C 1
ATOM 752 O O . VAL A 1 97 ? -5.933 -4.403 0.591 1.00 98.81 97 VAL A O 1
ATOM 755 N N . TYR A 1 98 ? -5.579 -2.177 0.446 1.00 98.88 98 TYR A N 1
ATOM 756 C CA . TYR A 1 98 ? -5.792 -2.013 -0.983 1.00 98.88 98 TYR A CA 1
ATOM 757 C C . TYR A 1 98 ? -4.612 -1.264 -1.598 1.00 98.88 98 TYR A C 1
ATOM 759 O O . TYR A 1 98 ? -3.939 -0.470 -0.939 1.00 98.88 98 TYR A O 1
ATOM 767 N N . ILE A 1 99 ? -4.371 -1.504 -2.881 1.00 98.88 99 ILE A N 1
ATOM 768 C CA . ILE A 1 99 ? -3.379 -0.775 -3.670 1.00 98.88 99 ILE A CA 1
ATOM 769 C C . ILE A 1 99 ? -4.085 -0.246 -4.907 1.00 98.88 99 ILE A C 1
ATOM 771 O O . ILE A 1 99 ? -4.662 -1.030 -5.662 1.00 98.88 99 ILE A O 1
ATOM 775 N N . HIS A 1 100 ? -4.019 1.059 -5.130 1.00 98.69 100 HIS A N 1
ATOM 776 C CA . HIS A 1 100 ? -4.458 1.683 -6.366 1.00 98.69 100 HIS A CA 1
ATOM 777 C C . HIS A 1 100 ? -3.231 2.188 -7.121 1.00 98.69 100 HIS A C 1
ATOM 779 O O . HIS A 1 100 ? -2.410 2.943 -6.604 1.00 98.69 100 HIS A O 1
ATOM 785 N N . THR A 1 101 ? -3.042 1.672 -8.331 1.00 98.19 101 THR A N 1
ATOM 786 C CA . THR A 1 101 ? -1.851 1.959 -9.138 1.00 98.19 101 THR A CA 1
ATOM 787 C C . THR A 1 101 ? -2.039 3.212 -9.988 1.00 98.19 101 THR A C 1
ATOM 789 O O . THR A 1 101 ? -3.155 3.561 -10.361 1.00 98.19 101 THR A O 1
ATOM 792 N N . GLN A 1 102 ? -0.936 3.817 -10.435 1.00 95.56 102 GLN A N 1
ATOM 793 C CA . GLN A 1 102 ? -0.960 4.927 -11.407 1.00 95.56 102 GLN A CA 1
ATOM 794 C C . GLN A 1 102 ? -1.628 4.562 -12.747 1.00 95.56 102 GLN A C 1
ATOM 796 O O . GLN A 1 102 ? -1.973 5.433 -13.541 1.00 95.56 102 GLN A O 1
ATOM 801 N N . ARG A 1 103 ? -1.795 3.262 -13.029 1.00 95.50 103 ARG A N 1
ATOM 802 C CA . ARG A 1 103 ? -2.476 2.738 -14.220 1.00 95.50 103 ARG A CA 1
ATOM 803 C C . ARG A 1 103 ? -3.940 2.369 -13.953 1.00 95.50 103 ARG A C 1
ATOM 805 O O . ARG A 1 103 ? -4.511 1.602 -14.722 1.00 95.50 103 ARG A O 1
ATOM 812 N N . ASN A 1 104 ? -4.541 2.906 -12.888 1.00 97.12 104 ASN A N 1
ATOM 813 C CA . ASN A 1 104 ? -5.943 2.694 -12.515 1.00 97.12 104 ASN A CA 1
ATOM 814 C C . ASN A 1 104 ? -6.302 1.212 -12.271 1.00 97.12 104 ASN A C 1
ATOM 816 O O . ASN A 1 104 ? -7.423 0.767 -12.513 1.00 97.12 104 ASN A O 1
ATOM 820 N N . VAL A 1 105 ? -5.333 0.410 -11.819 1.00 98.38 105 VAL A N 1
ATOM 821 C CA . VAL A 1 105 ? -5.568 -0.969 -11.361 1.00 98.38 105 VAL A CA 1
ATOM 822 C C . VAL A 1 105 ? -5.758 -0.948 -9.852 1.00 98.38 105 VAL A C 1
ATOM 824 O O . VAL A 1 105 ? -4.859 -0.493 -9.142 1.00 98.38 105 VAL A O 1
ATOM 827 N N . LEU A 1 106 ? -6.890 -1.473 -9.379 1.00 98.75 106 LEU A N 1
ATOM 828 C CA . LEU A 1 106 ? -7.182 -1.654 -7.960 1.00 98.75 106 LEU A CA 1
ATOM 829 C C . LEU A 1 106 ? -6.931 -3.103 -7.542 1.00 98.75 106 LEU A C 1
ATOM 831 O O . LEU A 1 106 ? -7.429 -4.047 -8.158 1.00 98.75 106 LEU A O 1
ATOM 835 N N . ILE A 1 107 ? -6.145 -3.278 -6.487 1.00 98.81 107 ILE A N 1
ATOM 836 C CA . ILE A 1 107 ? -5.714 -4.575 -5.972 1.00 98.81 107 ILE A CA 1
ATOM 837 C C . ILE A 1 107 ? -6.182 -4.704 -4.526 1.00 98.81 107 ILE A C 1
ATOM 839 O O . ILE A 1 107 ? -5.869 -3.866 -3.685 1.00 98.81 107 ILE A O 1
ATOM 843 N N . GLU A 1 108 ? -6.890 -5.789 -4.237 1.00 98.75 108 GLU A N 1
ATOM 844 C CA . GLU A 1 108 ? -7.215 -6.242 -2.889 1.00 98.75 108 GLU A CA 1
ATOM 845 C C . GLU A 1 108 ? -6.107 -7.175 -2.385 1.00 98.75 108 GLU A C 1
ATOM 847 O O . GLU A 1 108 ? -5.710 -8.125 -3.078 1.00 98.75 108 GLU A O 1
ATOM 852 N N . VAL A 1 109 ? -5.614 -6.904 -1.175 1.00 98.62 109 VAL A N 1
ATOM 853 C CA . VAL A 1 109 ? -4.606 -7.723 -0.498 1.00 98.62 109 VAL A CA 1
ATOM 854 C C . VAL A 1 109 ? -5.268 -8.491 0.637 1.00 98.62 109 VAL A C 1
ATOM 856 O O . VAL A 1 109 ? -5.827 -7.906 1.561 1.00 98.62 109 VAL A O 1
ATOM 859 N N . ASN A 1 110 ? -5.202 -9.816 0.583 1.00 97.69 110 ASN A N 1
ATOM 860 C CA . ASN A 1 110 ? -5.678 -10.671 1.661 1.00 97.69 110 ASN A CA 1
ATOM 861 C C . ASN A 1 110 ? -4.750 -10.522 2.887 1.00 97.69 110 ASN A C 1
ATOM 863 O O . ASN A 1 110 ? -3.531 -10.631 2.701 1.00 97.69 110 ASN A O 1
ATOM 867 N N . PRO A 1 111 ? -5.276 -10.347 4.115 1.00 96.88 111 PRO A N 1
ATOM 868 C CA . PRO A 1 111 ? -4.480 -10.243 5.347 1.00 96.88 111 PRO A CA 1
ATOM 869 C C . PRO A 1 111 ? -3.480 -11.388 5.583 1.00 96.88 111 PRO A C 1
ATOM 871 O O . PRO A 1 111 ? -2.438 -11.185 6.204 1.00 96.88 111 PRO A O 1
ATOM 874 N N . GLN A 1 112 ? -3.754 -12.587 5.051 1.00 95.50 112 GLN A N 1
ATOM 875 C CA . GLN A 1 112 ? -2.877 -13.763 5.156 1.00 95.50 112 GLN A CA 1
ATOM 876 C C . GLN A 1 112 ? -1.702 -13.748 4.160 1.00 95.50 112 GLN A C 1
ATOM 878 O O . GLN A 1 112 ? -0.834 -14.625 4.193 1.00 95.50 112 GLN A O 1
ATOM 883 N N . THR A 1 113 ? -1.649 -12.765 3.259 1.00 96.19 113 THR A N 1
ATOM 884 C CA . THR A 1 113 ? -0.585 -12.654 2.257 1.00 96.19 113 THR A CA 1
ATOM 885 C C . THR A 1 113 ? 0.762 -12.408 2.927 1.00 96.19 113 THR A C 1
ATOM 887 O O . THR A 1 113 ? 0.977 -11.387 3.574 1.00 96.19 113 THR A O 1
ATOM 890 N N . ARG A 1 114 ? 1.728 -13.301 2.693 1.00 95.00 114 ARG A N 1
ATOM 891 C CA . ARG A 1 114 ? 3.128 -13.067 3.068 1.00 95.00 114 ARG A CA 1
ATOM 892 C C . ARG A 1 114 ? 3.866 -12.382 1.928 1.00 95.00 114 ARG A C 1
ATOM 894 O O . ARG A 1 114 ? 4.250 -13.025 0.952 1.00 95.00 114 ARG A O 1
ATOM 901 N N . ILE A 1 115 ? 4.077 -11.076 2.055 1.00 97.44 115 ILE A N 1
ATOM 902 C CA . ILE A 1 115 ? 4.823 -10.310 1.055 1.00 97.44 115 ILE A CA 1
ATOM 903 C C . ILE A 1 115 ? 6.304 -10.724 1.082 1.00 97.44 115 ILE A C 1
ATOM 905 O O . ILE A 1 115 ? 6.913 -10.758 2.157 1.00 97.44 115 ILE A O 1
ATOM 909 N N . PRO A 1 116 ? 6.910 -11.059 -0.076 1.00 98.00 116 PRO A N 1
ATOM 910 C CA . PRO A 1 116 ? 8.320 -11.417 -0.131 1.00 98.00 116 PRO A CA 1
ATOM 911 C C . PRO A 1 116 ? 9.202 -10.299 0.427 1.00 98.00 116 PRO A C 1
ATOM 913 O O . PRO A 1 116 ? 9.075 -9.150 0.024 1.00 98.00 116 PRO A O 1
ATOM 916 N N . ARG A 1 117 ? 10.130 -10.630 1.330 1.00 97.56 117 ARG A N 1
ATOM 917 C CA . ARG A 1 117 ? 11.042 -9.645 1.944 1.00 97.56 117 ARG A CA 1
ATOM 918 C C . ARG A 1 117 ? 12.080 -9.095 0.979 1.00 97.56 117 ARG A C 1
ATOM 920 O O . ARG A 1 117 ? 12.518 -7.963 1.130 1.00 97.56 117 ARG A O 1
ATOM 927 N N . THR A 1 118 ? 12.472 -9.888 -0.013 1.00 97.81 118 THR A N 1
ATOM 928 C CA . THR A 1 118 ? 13.425 -9.455 -1.030 1.00 97.81 118 THR A CA 1
ATOM 929 C C . THR A 1 118 ? 12.687 -8.789 -2.183 1.00 97.81 118 THR A C 1
ATOM 931 O O . THR A 1 118 ? 11.740 -9.345 -2.746 1.00 97.81 118 THR A O 1
ATOM 934 N N . PHE A 1 119 ? 13.152 -7.600 -2.553 1.00 97.06 119 PHE A N 1
ATOM 935 C CA . PHE A 1 119 ? 12.535 -6.790 -3.597 1.00 97.06 119 PHE A CA 1
ATOM 936 C C . PHE A 1 119 ? 12.409 -7.522 -4.955 1.00 97.06 119 PHE A C 1
ATOM 938 O O . PHE A 1 119 ? 11.313 -7.523 -5.512 1.00 97.06 119 PHE A O 1
ATOM 945 N N . PRO A 1 120 ? 13.410 -8.283 -5.454 1.00 97.06 120 PRO A N 1
ATOM 946 C CA . PRO A 1 120 ? 13.252 -9.034 -6.706 1.00 97.06 120 PRO A CA 1
ATOM 947 C C . PRO A 1 120 ? 12.116 -10.070 -6.687 1.00 97.06 120 PRO A C 1
ATOM 949 O O . PRO A 1 120 ? 11.418 -10.249 -7.686 1.00 97.06 120 PRO A O 1
ATOM 952 N N . ARG A 1 121 ? 11.881 -10.740 -5.547 1.00 97.56 121 ARG A N 1
ATOM 953 C CA . ARG A 1 121 ? 10.764 -11.693 -5.415 1.00 97.56 121 ARG A CA 1
ATOM 954 C C . AR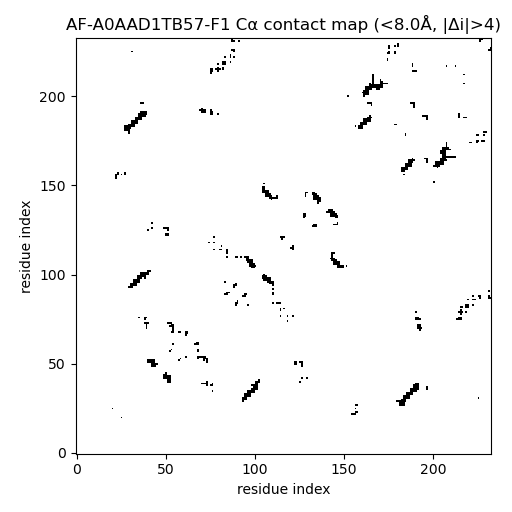G A 1 121 ? 9.418 -10.974 -5.374 1.00 97.56 121 ARG A C 1
ATOM 956 O O . ARG A 1 121 ? 8.454 -11.470 -5.952 1.00 97.56 121 ARG A O 1
ATOM 963 N N . PHE A 1 122 ? 9.358 -9.810 -4.726 1.00 98.31 122 PHE A N 1
ATOM 964 C CA . PHE A 1 122 ? 8.180 -8.946 -4.767 1.00 98.31 122 PHE A CA 1
ATOM 965 C C . PHE A 1 122 ? 7.861 -8.510 -6.205 1.00 98.31 122 PHE A C 1
ATOM 967 O O . PHE A 1 122 ? 6.717 -8.648 -6.634 1.00 98.31 122 PHE A O 1
ATOM 974 N N . CYS A 1 123 ? 8.864 -8.093 -6.984 1.00 97.75 123 CYS A N 1
ATOM 975 C CA . CYS A 1 123 ? 8.679 -7.739 -8.392 1.00 97.75 123 CYS A CA 1
ATOM 976 C C . CYS A 1 123 ? 8.074 -8.893 -9.202 1.00 97.75 123 CYS A C 1
ATOM 978 O O . CYS A 1 123 ? 7.078 -8.697 -9.896 1.00 97.75 123 CYS A O 1
ATOM 980 N N . GLY A 1 124 ? 8.613 -10.110 -9.062 1.00 97.25 124 GLY A N 1
ATOM 981 C CA . GLY A 1 124 ? 8.064 -11.298 -9.727 1.00 97.25 124 GLY A CA 1
ATOM 982 C C . GLY A 1 124 ? 6.612 -11.599 -9.329 1.00 97.25 124 GLY A C 1
ATOM 983 O O . GLY A 1 124 ? 5.785 -11.907 -10.189 1.00 97.25 124 GLY A O 1
ATOM 984 N N . LEU A 1 125 ? 6.274 -11.437 -8.044 1.00 97.62 125 LEU A N 1
ATOM 985 C CA . LEU A 1 125 ? 4.907 -11.593 -7.540 1.00 97.62 125 LEU A CA 1
ATOM 986 C C . LEU A 1 125 ? 3.942 -10.570 -8.163 1.00 97.62 125 LEU A C 1
ATOM 988 O O . LEU A 1 125 ? 2.839 -10.940 -8.567 1.00 97.62 125 LEU A O 1
ATOM 992 N N . MET A 1 126 ? 4.349 -9.301 -8.267 1.00 98.25 126 MET A N 1
ATOM 993 C CA . MET A 1 126 ? 3.531 -8.244 -8.872 1.00 98.25 126 MET A CA 1
ATOM 994 C C . MET A 1 126 ? 3.345 -8.451 -10.379 1.00 98.25 126 MET A C 1
ATOM 996 O O . MET A 1 126 ? 2.233 -8.290 -10.876 1.00 98.25 126 MET A O 1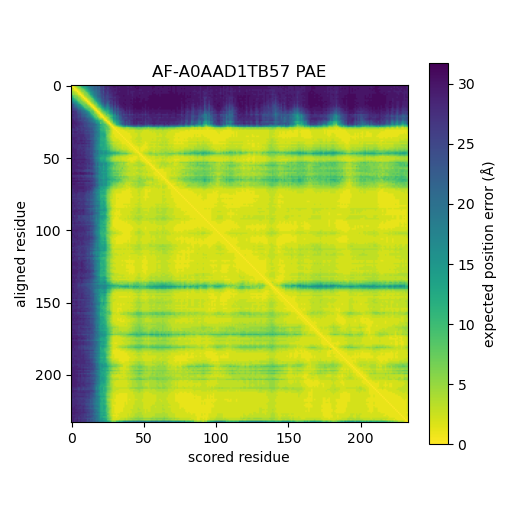
ATOM 1000 N N . VAL A 1 127 ? 4.384 -8.887 -11.103 1.00 97.81 127 VAL A N 1
ATOM 1001 C CA . VAL A 1 127 ? 4.265 -9.270 -12.525 1.00 97.81 127 VAL A CA 1
ATOM 1002 C C . VAL A 1 127 ? 3.242 -10.395 -12.689 1.00 97.81 127 VAL A C 1
ATOM 1004 O O . VAL A 1 127 ? 2.337 -10.302 -13.519 1.00 97.81 127 VAL A O 1
ATOM 1007 N N . GLN A 1 128 ? 3.330 -11.439 -11.858 1.00 97.12 128 GLN A N 1
ATOM 1008 C CA . GLN A 1 128 ? 2.365 -12.536 -11.879 1.00 97.12 128 GLN A CA 1
ATOM 1009 C C . GLN A 1 128 ? 0.938 -12.044 -11.603 1.00 97.12 128 GLN A C 1
ATOM 1011 O O . GLN A 1 128 ? 0.011 -12.459 -12.303 1.00 97.12 128 GLN A O 1
ATOM 1016 N N . LEU A 1 129 ? 0.755 -11.182 -10.599 1.00 98.06 129 LEU A N 1
ATOM 1017 C CA . LEU A 1 129 ? -0.543 -10.610 -10.251 1.00 98.06 129 LEU A CA 1
ATOM 1018 C C . LEU A 1 129 ? -1.140 -9.814 -11.414 1.00 98.06 129 LEU A C 1
ATOM 1020 O O . LEU A 1 129 ? -2.293 -10.046 -11.763 1.00 98.06 129 LEU A O 1
ATOM 1024 N N . LEU A 1 130 ? -0.371 -8.909 -12.021 1.00 97.31 130 LEU A N 1
ATOM 1025 C CA . LEU A 1 130 ? -0.858 -8.038 -13.094 1.00 97.31 130 LEU A CA 1
ATOM 1026 C C . LEU A 1 130 ? -1.203 -8.826 -14.365 1.00 97.31 130 LEU A C 1
ATOM 1028 O O . LEU A 1 130 ? -2.136 -8.466 -15.075 1.00 97.31 130 LEU A O 1
ATOM 1032 N N . HIS A 1 131 ? -0.521 -9.945 -14.621 1.00 95.75 131 HIS A N 1
ATOM 1033 C CA . HIS A 1 131 ? -0.819 -10.812 -15.764 1.00 95.75 131 HIS A CA 1
ATOM 1034 C C . HIS A 1 131 ? -1.998 -11.759 -15.525 1.00 95.75 131 HIS A C 1
ATOM 1036 O O . HIS A 1 131 ? -2.811 -11.981 -16.419 1.00 95.75 131 HIS A O 1
ATOM 1042 N N . LYS A 1 132 ? -2.078 -12.370 -14.337 1.00 96.69 132 LYS A N 1
ATOM 1043 C CA . LYS A 1 132 ? -3.097 -13.387 -14.017 1.00 96.69 132 LYS A CA 1
ATOM 1044 C C . LYS A 1 132 ? -4.330 -12.811 -13.322 1.00 96.69 132 LYS A C 1
ATOM 1046 O O . LYS A 1 132 ? -5.257 -13.559 -13.012 1.00 96.69 132 LYS A O 1
ATOM 1051 N N . LEU A 1 133 ? -4.317 -11.516 -13.005 1.00 97.25 133 LEU A N 1
ATOM 1052 C CA . LEU A 1 133 ? -5.328 -10.775 -12.240 1.00 97.25 133 LEU A CA 1
ATOM 1053 C C . LEU A 1 133 ? -5.580 -11.310 -10.816 1.00 97.25 133 LEU A C 1
ATOM 1055 O O . LEU A 1 133 ? -6.397 -10.769 -10.073 1.00 97.25 133 LEU A O 1
ATOM 1059 N N . SER A 1 134 ? -4.898 -12.382 -10.410 1.00 97.00 134 SER A N 1
ATOM 1060 C CA . SER A 1 134 ? -4.920 -12.920 -9.055 1.00 97.00 134 SER A CA 1
ATOM 1061 C C . SER A 1 134 ? -3.733 -13.844 -8.793 1.00 97.00 134 SER A C 1
ATOM 1063 O O . SER A 1 134 ? -3.204 -14.483 -9.706 1.00 97.00 134 SER A O 1
ATOM 1065 N N . VAL A 1 135 ? -3.349 -13.951 -7.524 1.00 97.25 135 VAL A N 1
ATOM 1066 C CA . VAL A 1 135 ? -2.362 -14.910 -7.020 1.00 97.25 135 VAL A CA 1
ATOM 1067 C C . VAL A 1 135 ? -3.025 -15.741 -5.932 1.00 97.25 135 VAL A C 1
ATOM 1069 O O . VAL A 1 135 ? -3.690 -15.192 -5.055 1.00 97.25 135 VAL A O 1
ATOM 1072 N N . ARG A 1 136 ? -2.873 -17.064 -6.007 1.00 94.81 136 ARG A N 1
ATOM 1073 C CA . ARG A 1 136 ? -3.426 -18.008 -5.030 1.00 94.81 136 ARG A CA 1
ATOM 1074 C C . ARG A 1 136 ? -2.348 -18.501 -4.077 1.00 94.81 136 ARG A C 1
ATOM 1076 O O . ARG A 1 136 ? -1.165 -18.443 -4.415 1.00 94.81 136 ARG A O 1
ATOM 1083 N N . ALA A 1 137 ? -2.778 -18.974 -2.915 1.00 92.06 137 ALA A N 1
ATOM 1084 C CA . ALA A 1 137 ? -1.915 -19.698 -2.000 1.00 92.06 137 ALA A CA 1
ATOM 1085 C C . ALA A 1 137 ? -1.365 -20.967 -2.680 1.00 92.06 137 ALA A C 1
ATOM 1087 O O . ALA A 1 137 ? -2.001 -21.528 -3.575 1.00 92.06 137 ALA A O 1
ATOM 1088 N N . ALA A 1 138 ? -0.160 -21.393 -2.303 1.00 88.06 138 ALA A N 1
ATOM 1089 C CA . ALA A 1 138 ? 0.445 -22.600 -2.875 1.00 88.06 138 ALA A CA 1
ATOM 1090 C C . ALA A 1 138 ? -0.243 -23.880 -2.367 1.00 88.06 138 ALA A C 1
ATOM 1092 O O . ALA A 1 138 ? -0.257 -24.898 -3.050 1.00 88.06 138 ALA A O 1
ATOM 1093 N N . ASP A 1 139 ? -0.821 -23.796 -1.174 1.00 88.94 139 ASP A N 1
ATOM 1094 C CA . ASP A 1 139 ? -1.434 -24.855 -0.381 1.00 88.94 139 ASP A CA 1
ATOM 1095 C C . ASP A 1 139 ? -2.971 -24.825 -0.411 1.00 88.94 139 ASP A C 1
ATOM 1097 O O . ASP A 1 139 ? -3.616 -25.627 0.259 1.00 88.94 139 ASP A O 1
ATOM 1101 N N . GLY A 1 140 ? -3.589 -23.938 -1.200 1.00 87.12 140 GLY A N 1
ATOM 1102 C CA . GLY A 1 140 ? -5.045 -23.842 -1.224 1.00 87.12 140 GLY A CA 1
ATOM 1103 C C . GLY A 1 140 ? -5.638 -22.996 -2.351 1.00 87.12 140 GLY A C 1
ATOM 1104 O O . GLY A 1 140 ? -4.942 -22.267 -3.059 1.00 87.12 140 GLY A O 1
ATOM 1105 N N . PRO A 1 141 ? -6.971 -23.050 -2.528 1.00 90.56 141 PRO A N 1
ATOM 1106 C CA . PRO A 1 141 ? -7.662 -22.305 -3.578 1.00 90.56 141 PRO A CA 1
ATOM 1107 C C . PRO A 1 141 ? -7.779 -20.805 -3.272 1.00 90.56 141 PRO A C 1
ATOM 1109 O O . PRO A 1 141 ? -8.197 -20.035 -4.143 1.00 90.56 141 PRO A O 1
ATOM 1112 N N . GLN A 1 142 ? -7.445 -20.377 -2.055 1.00 92.31 142 GLN A N 1
ATOM 1113 C CA . GLN A 1 142 ? -7.623 -19.009 -1.592 1.00 92.31 142 GLN A CA 1
ATOM 1114 C C . GLN A 1 142 ? -6.804 -18.021 -2.430 1.00 92.31 142 GLN A C 1
ATOM 1116 O O . GLN A 1 142 ? -5.636 -18.253 -2.744 1.00 92.31 142 GLN A O 1
ATOM 1121 N N . LYS A 1 143 ? -7.424 -16.899 -2.808 1.00 95.12 143 LYS A N 1
ATOM 1122 C CA . LYS A 1 143 ? -6.734 -15.793 -3.482 1.00 95.12 143 LYS A CA 1
ATOM 1123 C C . LYS A 1 143 ? -6.098 -14.892 -2.426 1.00 95.12 143 LYS A C 1
ATOM 1125 O O . LYS A 1 143 ? -6.798 -14.372 -1.560 1.00 95.12 143 LYS A O 1
ATOM 1130 N N . LEU A 1 144 ? -4.785 -14.725 -2.520 1.00 96.62 144 LEU A N 1
ATOM 1131 C CA . LEU A 1 144 ? -3.992 -13.863 -1.646 1.00 96.62 144 LEU A CA 1
ATOM 1132 C C . LEU A 1 144 ? -3.947 -12.430 -2.181 1.00 96.62 144 LEU A C 1
ATOM 1134 O O . LEU A 1 144 ? -4.128 -11.467 -1.450 1.00 96.62 144 LEU A O 1
ATOM 1138 N N . LEU A 1 145 ? -3.779 -12.289 -3.492 1.00 98.12 145 LEU A N 1
ATOM 1139 C CA . LEU A 1 145 ? -3.825 -11.001 -4.177 1.00 98.12 145 LEU A CA 1
ATOM 1140 C C . LEU A 1 145 ? -4.837 -11.088 -5.306 1.00 98.12 145 LEU A C 1
ATOM 1142 O O . LEU A 1 145 ? -4.905 -12.108 -6.003 1.00 98.12 145 LEU A O 1
ATOM 1146 N N . LYS A 1 146 ? -5.620 -10.032 -5.505 1.00 98.12 146 LYS A N 1
ATOM 1147 C CA . LYS A 1 146 ? -6.659 -10.018 -6.533 1.00 98.12 146 LYS A CA 1
ATOM 1148 C C . LYS A 1 146 ? -6.853 -8.615 -7.087 1.00 98.12 146 LYS A C 1
ATOM 1150 O O . LYS A 1 146 ? -7.063 -7.677 -6.332 1.00 98.12 146 LYS A O 1
ATOM 1155 N N . VAL A 1 147 ? -6.852 -8.496 -8.410 1.00 98.50 147 VAL A N 1
ATOM 1156 C CA . VAL A 1 147 ? -7.324 -7.291 -9.092 1.00 98.50 147 VAL A CA 1
ATOM 1157 C C . VAL A 1 147 ? -8.849 -7.249 -8.995 1.00 98.50 147 VAL A C 1
ATOM 1159 O O . VAL A 1 147 ? -9.536 -8.219 -9.333 1.00 98.50 147 VAL A O 1
ATOM 1162 N N . ILE A 1 148 ? -9.373 -6.132 -8.508 1.00 98.38 148 ILE A N 1
ATOM 1163 C CA . ILE A 1 148 ? -10.803 -5.876 -8.329 1.00 98.38 148 ILE A CA 1
ATOM 1164 C C . ILE A 1 148 ? -11.230 -4.668 -9.168 1.00 98.38 148 ILE A C 1
ATOM 1166 O O . ILE A 1 148 ? -10.401 -3.944 -9.715 1.00 98.38 148 ILE A O 1
ATOM 1170 N N . LYS A 1 149 ? -12.542 -4.491 -9.341 1.00 98.19 149 LYS A N 1
ATOM 1171 C CA . LYS A 1 149 ? -13.087 -3.392 -10.146 1.00 98.19 149 LYS A CA 1
ATOM 1172 C C . LYS A 1 149 ? -13.041 -2.082 -9.365 1.00 98.19 149 LYS A C 1
ATOM 1174 O O . LYS A 1 149 ? -13.325 -2.087 -8.175 1.00 98.19 149 LYS A O 1
ATOM 1179 N N . ASN A 1 150 ? -12.761 -0.983 -10.050 1.00 97.50 150 ASN A N 1
ATOM 1180 C CA . ASN A 1 150 ? -12.986 0.361 -9.521 1.00 97.50 150 ASN A CA 1
ATOM 1181 C C . ASN A 1 150 ? -14.486 0.703 -9.460 1.00 97.50 150 ASN A C 1
ATOM 1183 O O . ASN A 1 150 ? -15.249 0.107 -10.232 1.00 97.50 150 ASN A O 1
ATOM 1187 N N . PRO A 1 151 ? -14.885 1.690 -8.631 1.00 97.38 151 PRO A N 1
ATOM 1188 C CA . PRO A 1 151 ? -14.064 2.451 -7.668 1.00 97.38 151 PRO A CA 1
ATOM 1189 C C . PRO A 1 151 ? -13.818 1.706 -6.342 1.00 97.38 151 PRO A C 1
ATOM 1191 O O . PRO A 1 151 ? -14.521 0.754 -6.013 1.00 97.38 151 PRO A O 1
ATOM 1194 N N . LEU A 1 152 ? -12.841 2.160 -5.540 1.00 97.12 152 LEU A N 1
ATOM 1195 C CA . LEU A 1 152 ? -12.580 1.601 -4.200 1.00 97.12 152 LEU A CA 1
ATOM 1196 C C . LEU A 1 152 ? -13.815 1.669 -3.291 1.00 97.12 152 LEU A C 1
ATOM 1198 O O . LEU A 1 152 ? -14.048 0.754 -2.503 1.00 97.12 152 LEU A O 1
ATOM 1202 N N . THR A 1 153 ? -14.603 2.739 -3.399 1.00 96.06 153 THR A N 1
ATOM 1203 C CA . THR A 1 153 ? -15.767 3.005 -2.544 1.00 96.06 153 THR A CA 1
ATOM 1204 C C . THR A 1 153 ? -16.802 1.885 -2.546 1.00 96.06 153 THR A C 1
ATOM 1206 O O . THR A 1 153 ? -17.459 1.690 -1.528 1.00 96.06 153 THR A O 1
ATOM 1209 N N . ASP A 1 154 ? -16.896 1.112 -3.630 1.00 96.25 154 ASP A N 1
ATOM 1210 C CA . ASP A 1 154 ? -17.824 -0.020 -3.762 1.00 96.25 154 ASP A CA 1
ATOM 1211 C C . ASP A 1 154 ? -17.441 -1.212 -2.869 1.00 96.25 154 ASP A C 1
ATOM 1213 O O . ASP A 1 154 ? -18.259 -2.095 -2.602 1.00 96.25 154 ASP A O 1
ATOM 1217 N N . HIS A 1 155 ? -16.193 -1.244 -2.394 1.00 96.06 155 HIS A N 1
ATOM 1218 C CA . HIS A 1 155 ? -15.634 -2.321 -1.569 1.00 96.06 155 HIS A CA 1
ATOM 1219 C C . HIS A 1 155 ? -15.500 -1.932 -0.095 1.00 96.06 155 HIS A C 1
ATOM 1221 O O . HIS A 1 155 ? -15.059 -2.746 0.723 1.00 96.06 155 HIS A O 1
ATOM 1227 N N . LEU A 1 156 ? -15.860 -0.696 0.258 1.00 95.50 156 LEU A N 1
ATOM 1228 C CA . LEU A 1 156 ? -15.792 -0.201 1.629 1.00 95.50 156 LEU A CA 1
ATOM 1229 C C . LEU A 1 156 ? -17.063 -0.572 2.413 1.00 95.50 156 LEU A C 1
ATOM 1231 O O . LEU A 1 156 ? -18.162 -0.588 1.855 1.00 95.50 156 LEU A O 1
ATOM 1235 N N . PRO A 1 157 ? -16.947 -0.857 3.721 1.00 94.25 157 PRO A N 1
ATOM 1236 C CA . PRO A 1 157 ? -18.108 -1.063 4.578 1.00 94.25 157 PRO A CA 1
ATOM 1237 C C . PRO A 1 157 ? -18.910 0.236 4.763 1.00 94.25 157 PRO A C 1
ATOM 1239 O O . PRO A 1 157 ? -18.381 1.346 4.673 1.00 94.25 157 PRO A O 1
ATOM 1242 N N . ALA A 1 158 ? -20.202 0.099 5.067 1.00 90.38 158 ALA A N 1
ATOM 1243 C CA . ALA A 1 158 ? -21.067 1.241 5.349 1.00 90.38 158 ALA A CA 1
ATOM 1244 C C . ALA A 1 158 ? -20.609 2.001 6.608 1.00 90.38 158 ALA A C 1
ATOM 1246 O O . ALA A 1 158 ? -20.264 1.385 7.616 1.00 90.38 158 ALA A O 1
ATOM 1247 N N . GLY A 1 159 ? -20.659 3.336 6.559 1.00 89.62 159 GLY A N 1
ATOM 1248 C CA . GLY A 1 159 ? -20.207 4.198 7.659 1.00 89.62 159 GLY A CA 1
ATOM 1249 C C . GLY A 1 159 ? -18.685 4.300 7.789 1.00 89.62 159 GLY A C 1
ATOM 1250 O O . GLY A 1 159 ? -18.201 4.702 8.839 1.00 89.62 159 GLY A O 1
ATOM 1251 N N . CYS A 1 160 ? -17.932 3.913 6.754 1.00 94.38 160 CYS A N 1
ATOM 1252 C CA . CYS A 1 160 ? -16.483 4.053 6.745 1.00 94.38 160 CYS A CA 1
ATOM 1253 C C . CYS A 1 160 ? -16.075 5.519 6.570 1.00 94.38 160 CYS A C 1
ATOM 1255 O O . CYS A 1 160 ? -16.317 6.087 5.503 1.00 94.38 160 CYS A O 1
ATOM 1257 N N . LEU A 1 161 ? -15.447 6.088 7.602 1.00 94.81 161 LEU A N 1
ATOM 1258 C CA . LEU A 1 161 ? -14.845 7.423 7.572 1.00 94.81 161 LEU A CA 1
ATOM 1259 C C . LEU A 1 161 ? -13.577 7.397 6.708 1.00 94.81 161 LEU A C 1
ATOM 1261 O O . LEU A 1 161 ? -12.768 6.479 6.843 1.00 94.81 161 LEU A O 1
ATOM 1265 N N . LYS A 1 162 ? -13.402 8.375 5.812 1.00 97.31 162 LYS A N 1
ATOM 1266 C CA . LYS A 1 162 ? -12.339 8.362 4.789 1.00 97.31 162 LYS A CA 1
ATOM 1267 C C . LYS A 1 162 ? -11.450 9.590 4.911 1.00 97.31 162 LYS A C 1
ATOM 1269 O O . LYS A 1 162 ? -11.902 10.710 4.682 1.00 97.31 162 LYS A O 1
ATOM 1274 N N . ILE A 1 163 ? -10.175 9.378 5.218 1.00 97.75 163 ILE A N 1
ATOM 1275 C CA . ILE A 1 163 ? -9.193 10.449 5.400 1.00 97.75 163 ILE A CA 1
ATOM 1276 C C . ILE A 1 163 ? -7.981 10.180 4.507 1.00 97.75 163 ILE A C 1
ATOM 1278 O O . ILE A 1 163 ? -7.493 9.054 4.425 1.00 97.75 163 ILE A O 1
ATOM 1282 N N . SER A 1 164 ? -7.479 11.212 3.837 1.00 97.94 164 SER A N 1
ATOM 1283 C CA . SER A 1 164 ? -6.191 11.179 3.144 1.00 97.94 164 SER A CA 1
ATOM 1284 C C . SER A 1 164 ? -5.078 11.751 4.014 1.00 97.94 164 SER A C 1
ATOM 1286 O O . SER A 1 164 ? -5.305 12.581 4.896 1.00 97.94 164 SER A O 1
ATOM 1288 N N . THR A 1 165 ? -3.847 11.308 3.768 1.00 97.12 165 THR A N 1
ATOM 1289 C CA . THR A 1 165 ? -2.655 11.878 4.400 1.00 97.12 165 THR A CA 1
ATOM 1290 C C . THR A 1 165 ? -1.886 12.748 3.417 1.00 97.12 165 THR A C 1
ATOM 1292 O O . THR A 1 165 ? -1.556 12.292 2.321 1.00 97.12 165 THR A O 1
ATOM 1295 N N . SER A 1 166 ? -1.515 13.952 3.839 1.00 96.19 166 SER A N 1
ATOM 1296 C CA . SER A 1 166 ? -0.572 14.816 3.129 1.00 96.19 166 SER A CA 1
ATOM 1297 C C . SER A 1 166 ? 0.279 15.580 4.131 1.00 96.19 166 SER A C 1
ATOM 1299 O O . SER A 1 166 ? -0.216 16.005 5.170 1.00 96.19 166 SER A O 1
ATOM 1301 N N . PHE A 1 167 ? 1.544 15.828 3.791 1.00 94.75 167 PHE A N 1
ATOM 1302 C CA . PHE A 1 167 ? 2.414 16.700 4.584 1.00 94.75 167 PHE A CA 1
ATOM 1303 C C . PHE A 1 167 ? 1.834 18.118 4.742 1.00 94.75 167 PHE A C 1
ATOM 1305 O O . PHE A 1 167 ? 1.987 18.734 5.793 1.00 94.75 167 PHE A O 1
ATOM 1312 N N . THR A 1 168 ? 1.122 18.605 3.722 1.00 94.31 168 THR A N 1
ATOM 1313 C CA . THR A 1 168 ? 0.459 19.919 3.699 1.00 94.31 168 THR A CA 1
ATOM 1314 C C . THR A 1 168 ? -0.994 19.886 4.188 1.00 94.31 168 THR A C 1
ATOM 1316 O O . THR A 1 168 ? -1.706 20.877 4.043 1.00 94.31 168 THR A O 1
ATOM 1319 N N . GLY A 1 169 ? -1.460 18.750 4.719 1.00 93.81 169 GLY A N 1
ATOM 1320 C CA . GLY A 1 169 ? -2.809 18.608 5.267 1.00 93.81 169 GLY A CA 1
ATOM 1321 C C . GLY A 1 169 ? -3.002 19.328 6.605 1.00 93.81 169 GLY A C 1
ATOM 1322 O O . GLY A 1 169 ? -2.069 19.892 7.177 1.00 93.81 169 GLY A O 1
ATOM 1323 N N . GLU A 1 170 ? -4.223 19.260 7.134 1.00 95.50 170 GLU A N 1
ATOM 1324 C CA . GLU A 1 170 ? -4.560 19.763 8.467 1.00 95.50 170 GLU A CA 1
ATOM 1325 C C . GLU A 1 170 ? -3.694 19.064 9.526 1.00 95.50 170 GLU A C 1
ATOM 1327 O O . GLU A 1 170 ? -3.685 17.836 9.619 1.00 95.50 170 GLU A O 1
ATOM 1332 N N . SER A 1 171 ? -2.938 19.837 10.306 1.00 95.56 171 SER A N 1
ATOM 1333 C CA . SER A 1 171 ? -2.005 19.288 11.292 1.00 95.56 171 SER A CA 1
ATOM 1334 C C . SER A 1 171 ? -2.746 18.584 12.425 1.00 95.56 171 SER A C 1
ATOM 1336 O O . SER A 1 171 ? -3.606 19.174 13.078 1.00 95.56 171 SER A O 1
ATOM 1338 N N . VAL A 1 172 ? -2.376 17.332 12.684 1.00 94.38 172 VAL A N 1
ATOM 1339 C CA . VAL A 1 172 ? -2.921 16.523 13.774 1.00 94.38 172 VAL A CA 1
ATOM 1340 C C . VAL A 1 172 ? -1.859 16.364 14.857 1.00 94.38 172 VAL A C 1
ATOM 1342 O O . VAL A 1 172 ? -0.759 15.876 14.600 1.00 94.38 172 VAL A O 1
ATOM 1345 N N . SER A 1 173 ? -2.200 16.751 16.088 1.00 90.56 173 SER A N 1
ATOM 1346 C CA . SER A 1 173 ? -1.314 16.645 17.254 1.00 90.56 173 SER A CA 1
ATOM 1347 C C . SER A 1 173 ? -1.032 15.196 17.650 1.00 90.56 173 SER A C 1
ATOM 1349 O O . SER A 1 173 ? 0.103 14.862 17.990 1.00 90.56 173 SER A O 1
ATOM 1351 N N . CYS A 1 174 ? -2.046 14.328 17.604 1.00 93.69 174 CYS A N 1
ATOM 1352 C CA . CYS A 1 174 ? -1.918 12.911 17.922 1.00 93.69 174 CYS A CA 1
ATOM 1353 C C . CYS A 1 174 ? -2.776 12.055 16.984 1.00 93.69 174 CYS A C 1
ATOM 1355 O O . CYS A 1 174 ? -3.983 12.241 16.882 1.00 93.69 174 CYS A O 1
ATOM 1357 N N . VAL A 1 175 ? -2.164 11.067 16.322 1.00 95.56 175 VAL A N 1
ATOM 1358 C CA . VAL A 1 175 ? -2.873 10.172 15.385 1.00 95.56 175 VAL A CA 1
ATOM 1359 C C . VAL A 1 175 ? -3.971 9.362 16.087 1.00 95.56 175 VAL A C 1
ATOM 1361 O O . VAL A 1 175 ? -4.976 9.035 15.464 1.00 95.56 175 VAL A O 1
ATOM 1364 N N . ARG A 1 176 ? -3.819 9.086 17.389 1.00 97.06 176 ARG A N 1
ATOM 1365 C CA . ARG A 1 176 ? -4.822 8.376 18.202 1.00 97.06 176 ARG A CA 1
ATOM 1366 C C . ARG A 1 176 ? -6.166 9.089 18.255 1.00 97.06 176 ARG A C 1
ATOM 1368 O O . ARG A 1 176 ? -7.191 8.423 18.302 1.00 97.06 176 ARG A O 1
ATOM 1375 N N . ASP A 1 177 ? -6.158 10.417 18.181 1.00 96.12 177 ASP A N 1
ATOM 1376 C CA . ASP A 1 177 ? -7.375 11.230 18.241 1.00 96.12 177 ASP A CA 1
ATOM 1377 C C . ASP A 1 177 ? -8.234 11.064 16.975 1.00 96.12 177 ASP A C 1
ATOM 1379 O O . ASP A 1 177 ? -9.409 11.422 16.964 1.00 96.12 177 ASP A O 1
ATOM 1383 N N . LEU A 1 178 ? -7.662 10.501 15.903 1.00 95.62 178 LEU A N 1
ATOM 1384 C CA . LEU A 1 178 ? -8.383 10.165 14.677 1.00 95.62 178 LEU A CA 1
ATOM 1385 C C . LEU A 1 178 ? -9.043 8.782 14.739 1.00 95.62 178 LEU A C 1
ATOM 1387 O O . LEU A 1 178 ? -9.885 8.488 13.897 1.00 95.62 178 LEU A O 1
ATOM 1391 N N . VAL A 1 179 ? -8.647 7.912 15.673 1.00 96.50 179 VAL A N 1
ATOM 1392 C CA . VAL A 1 179 ? -9.050 6.501 15.660 1.00 96.50 179 VAL A CA 1
ATOM 1393 C C . VAL A 1 179 ? -10.480 6.351 16.196 1.00 96.50 179 VAL A C 1
ATOM 1395 O O . VAL A 1 179 ? -10.721 6.633 17.373 1.00 96.50 179 VAL A O 1
ATOM 1398 N N . PRO A 1 180 ? -11.444 5.871 15.386 1.00 94.75 180 PRO A N 1
ATOM 1399 C CA . PRO A 1 180 ? -12.793 5.606 15.871 1.00 94.75 180 PRO A CA 1
ATOM 1400 C C . PRO A 1 180 ? -12.817 4.398 16.813 1.00 94.75 180 PRO A C 1
ATOM 1402 O O . PRO A 1 180 ? -12.007 3.477 16.701 1.00 94.75 180 PRO A O 1
ATOM 1405 N N . GLN A 1 181 ? -13.787 4.364 17.727 1.00 91.50 181 GLN A N 1
ATOM 1406 C CA . GLN A 1 181 ? -13.913 3.269 18.696 1.00 91.50 181 GLN A CA 1
ATOM 1407 C C . GLN A 1 181 ? -14.533 2.007 18.079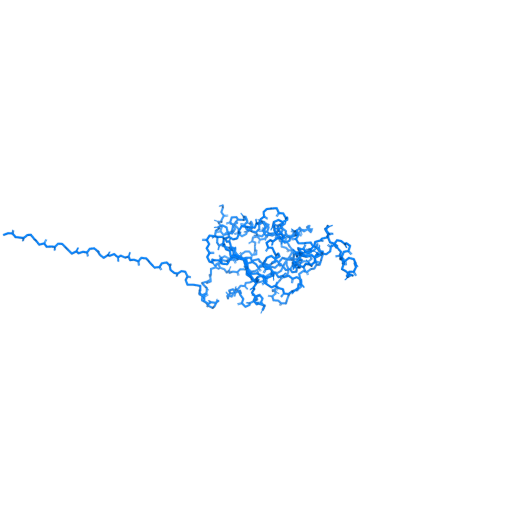 1.00 91.50 181 GLN A C 1
ATOM 1409 O O . GLN A 1 181 ? -14.126 0.886 18.404 1.00 91.50 181 GLN A O 1
ATOM 1414 N N . HIS A 1 182 ? -15.513 2.174 17.185 1.00 89.88 182 HIS A N 1
ATOM 1415 C CA . HIS A 1 182 ? -16.331 1.064 16.684 1.00 89.88 182 HIS A CA 1
ATOM 1416 C C . HIS A 1 182 ? -16.485 1.046 15.161 1.00 89.88 182 HIS A C 1
ATOM 1418 O O . HIS A 1 182 ? -16.787 0.000 14.585 1.00 89.88 182 HIS A O 1
ATOM 1424 N N . GLU A 1 183 ? -16.271 2.177 14.501 1.00 93.31 183 GLU A N 1
ATOM 1425 C CA . GLU A 1 183 ? -16.454 2.340 13.070 1.00 93.31 183 GLU A CA 1
ATOM 1426 C C . GLU A 1 183 ? -15.219 1.887 12.277 1.00 93.31 183 GLU A C 1
ATOM 1428 O O . GLU A 1 183 ? -14.081 1.994 12.743 1.00 93.31 183 GLU A O 1
ATOM 1433 N N . PRO A 1 184 ? -15.405 1.389 11.045 1.00 96.12 184 PRO A N 1
ATOM 1434 C CA . PRO A 1 184 ? -14.298 1.216 10.122 1.00 96.12 184 PRO A CA 1
ATOM 1435 C C . PRO A 1 184 ? -13.782 2.577 9.640 1.00 96.12 184 PRO A C 1
ATOM 1437 O O . PRO A 1 184 ? -14.555 3.506 9.411 1.00 96.12 184 PRO A O 1
ATOM 1440 N N . MET A 1 185 ? -12.479 2.681 9.399 1.00 97.38 185 MET A N 1
ATOM 1441 C CA . MET A 1 185 ? -11.857 3.901 8.882 1.00 97.38 185 MET A CA 1
ATOM 1442 C C . MET A 1 185 ? -10.894 3.578 7.747 1.00 97.38 185 MET A C 1
ATOM 1444 O O . MET A 1 185 ? -10.098 2.648 7.851 1.00 97.38 185 MET A O 1
ATOM 1448 N N . LEU A 1 186 ? -10.965 4.368 6.678 1.00 98.38 186 LEU A N 1
ATOM 1449 C CA . LEU A 1 186 ? -10.037 4.360 5.560 1.00 98.38 186 LEU A CA 1
ATOM 1450 C C . LEU A 1 186 ? -8.996 5.470 5.729 1.00 98.38 186 LEU A C 1
ATOM 1452 O O . LEU A 1 186 ? -9.352 6.646 5.796 1.00 98.38 186 LEU A O 1
ATOM 1456 N N . PHE A 1 187 ? -7.723 5.087 5.682 1.00 98.38 187 PHE A N 1
ATOM 1457 C CA . PHE A 1 187 ? -6.600 5.987 5.443 1.00 98.38 187 PHE A CA 1
ATOM 1458 C C . PHE A 1 187 ? -6.074 5.828 4.014 1.00 98.38 187 PHE A C 1
ATOM 1460 O O . PHE A 1 187 ? -5.712 4.726 3.595 1.00 98.38 187 PHE A O 1
ATOM 1467 N N . VAL A 1 188 ? -5.992 6.936 3.279 1.00 98.69 188 VAL A N 1
ATOM 1468 C CA . VAL A 1 188 ? -5.386 6.999 1.943 1.00 98.69 188 VAL A CA 1
ATOM 1469 C C . VAL A 1 188 ? -3.973 7.565 2.048 1.00 98.69 188 VAL A C 1
ATOM 1471 O O . VAL A 1 188 ? -3.785 8.710 2.459 1.00 98.69 188 VAL A O 1
ATOM 1474 N N . ILE A 1 189 ? -2.982 6.761 1.664 1.00 98.69 189 ILE A N 1
ATOM 1475 C CA . ILE A 1 189 ? -1.553 7.063 1.778 1.00 98.69 189 ILE A CA 1
ATOM 1476 C C . ILE A 1 189 ? -0.923 7.003 0.385 1.00 98.69 189 ILE A C 1
ATOM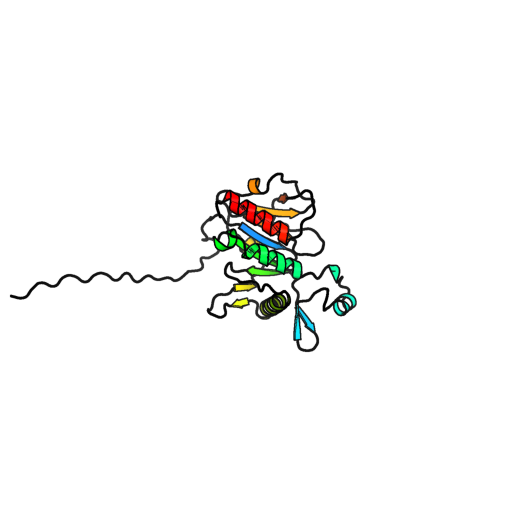 1478 O O . ILE A 1 189 ? -1.034 5.992 -0.306 1.00 98.69 189 ILE A O 1
ATOM 1482 N N . GLY A 1 190 ? -0.223 8.062 -0.022 1.00 98.31 190 GLY A N 1
ATOM 1483 C CA . GLY A 1 190 ? 0.482 8.100 -1.304 1.00 98.31 190 GLY A CA 1
ATOM 1484 C C . GLY A 1 190 ? 1.636 7.094 -1.365 1.00 98.31 190 GLY A C 1
ATOM 1485 O O . GLY A 1 190 ? 2.511 7.092 -0.503 1.00 98.31 190 GLY A O 1
ATOM 1486 N N . ALA A 1 191 ? 1.653 6.255 -2.398 1.00 98.00 191 ALA A N 1
ATOM 1487 C CA . ALA A 1 191 ? 2.668 5.237 -2.675 1.00 98.00 191 ALA A CA 1
ATOM 1488 C C . ALA A 1 191 ? 3.470 5.542 -3.958 1.00 98.00 191 ALA A C 1
ATOM 1490 O O . ALA A 1 191 ? 3.874 4.638 -4.696 1.00 98.00 191 ALA A O 1
ATOM 1491 N N . PHE A 1 192 ? 3.705 6.829 -4.207 1.00 95.62 192 PHE A N 1
ATOM 1492 C CA . PHE A 1 192 ? 4.476 7.389 -5.319 1.00 95.62 192 PHE A CA 1
ATOM 1493 C C . PHE A 1 192 ? 5.744 8.089 -4.809 1.00 95.62 192 PHE A C 1
ATOM 1495 O O . PHE A 1 192 ? 5.875 8.378 -3.621 1.00 95.62 192 PHE A O 1
ATOM 1502 N N . ALA A 1 193 ? 6.688 8.368 -5.710 1.00 93.25 193 ALA A N 1
ATOM 1503 C CA . ALA A 1 193 ? 7.937 9.040 -5.355 1.00 93.25 193 ALA A CA 1
ATOM 1504 C C . ALA A 1 193 ? 7.729 10.521 -5.004 1.00 93.25 193 ALA A C 1
ATOM 1506 O O . ALA A 1 193 ? 8.278 11.006 -4.020 1.00 93.25 193 ALA A O 1
ATOM 1507 N N . HIS A 1 194 ? 6.938 11.225 -5.817 1.00 90.44 194 HIS A N 1
ATOM 1508 C CA . HIS A 1 194 ? 6.617 12.638 -5.650 1.00 90.44 194 HIS A CA 1
ATOM 1509 C C . HIS A 1 194 ? 5.160 12.869 -6.053 1.00 90.44 194 HIS A C 1
ATOM 1511 O O . HIS A 1 194 ? 4.660 12.207 -6.961 1.00 90.44 194 HIS A O 1
ATOM 1517 N N . GLY A 1 195 ? 4.492 13.805 -5.385 1.00 91.44 195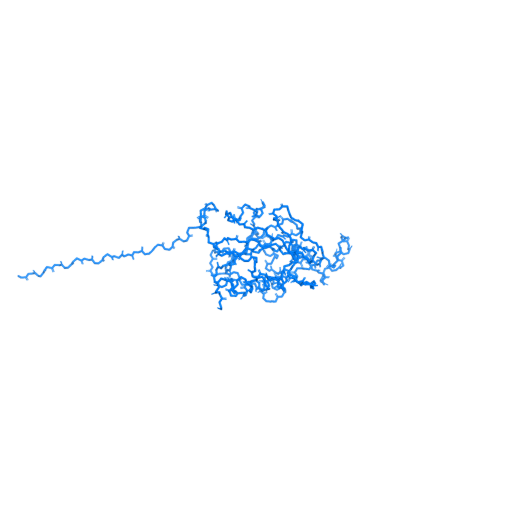 GLY A N 1
ATOM 1518 C CA . GLY A 1 195 ? 3.094 14.141 -5.643 1.00 91.44 195 GLY A CA 1
ATOM 1519 C C . GLY A 1 195 ? 2.307 14.347 -4.355 1.00 91.44 195 GLY A C 1
ATOM 1520 O O . GLY A 1 195 ? 2.874 14.420 -3.263 1.00 91.44 195 GLY A O 1
ATOM 1521 N N . SER A 1 196 ? 0.991 14.412 -4.495 1.00 92.12 196 SER A N 1
ATOM 1522 C CA . SER A 1 196 ? 0.031 14.503 -3.399 1.00 92.12 196 SER A CA 1
ATOM 1523 C C . SER A 1 196 ? -1.117 13.535 -3.654 1.00 92.12 196 SER A C 1
ATOM 1525 O O . SER A 1 196 ? -1.430 13.227 -4.802 1.00 92.12 196 SER A O 1
ATOM 1527 N N . VAL A 1 197 ? -1.731 13.040 -2.580 1.00 94.31 197 VAL A N 1
ATOM 1528 C CA . VAL A 1 197 ? -2.970 12.266 -2.694 1.00 94.31 197 VAL A CA 1
ATOM 1529 C C . VAL A 1 197 ? -4.060 13.208 -3.204 1.00 94.31 197 VAL A C 1
ATOM 1531 O O . VAL A 1 197 ? -4.327 14.221 -2.565 1.00 94.31 197 VAL A O 1
ATOM 1534 N N . ASP A 1 198 ? -4.658 12.871 -4.343 1.00 91.69 198 ASP A N 1
ATOM 1535 C CA . ASP A 1 198 ? -5.734 13.634 -4.976 1.00 91.69 198 ASP A CA 1
ATOM 1536 C C . ASP A 1 198 ? -6.885 12.681 -5.307 1.00 91.69 198 ASP A C 1
ATOM 1538 O O . ASP A 1 198 ? -6.853 11.951 -6.298 1.00 91.69 198 ASP A O 1
ATOM 1542 N N . VAL A 1 199 ? -7.847 12.596 -4.388 1.00 94.06 199 VAL A N 1
ATOM 1543 C CA . VAL A 1 199 ? -9.008 11.707 -4.479 1.00 94.06 199 VAL A CA 1
ATOM 1544 C C . VAL A 1 199 ? -10.251 12.436 -3.979 1.00 94.06 199 VAL A C 1
ATOM 1546 O O . VAL A 1 199 ? -10.205 13.169 -2.993 1.00 94.06 199 VAL A O 1
ATOM 1549 N N . ASP A 1 200 ? -11.380 12.214 -4.644 1.00 94.06 200 ASP A N 1
ATOM 1550 C CA . ASP A 1 200 ? -12.636 12.943 -4.423 1.00 94.06 200 ASP A CA 1
ATOM 1551 C C . ASP A 1 200 ? -13.517 12.354 -3.309 1.00 94.06 200 ASP A C 1
ATOM 1553 O O . ASP A 1 200 ? -14.475 12.981 -2.863 1.00 94.06 200 ASP A O 1
ATOM 1557 N N . TYR A 1 201 ? -13.195 11.150 -2.834 1.00 94.88 201 TYR A N 1
ATOM 1558 C CA . TYR A 1 201 ? -14.001 10.419 -1.856 1.00 94.88 201 TYR A CA 1
ATOM 1559 C C . TYR A 1 201 ? -13.522 10.570 -0.405 1.00 94.88 201 TYR A C 1
ATOM 1561 O O . TYR A 1 201 ? -14.110 9.944 0.482 1.00 94.88 201 TYR A O 1
ATOM 1569 N N . THR A 1 202 ? -12.451 11.329 -0.140 1.00 96.50 202 THR A N 1
ATOM 1570 C CA . THR A 1 202 ? -11.975 11.601 1.229 1.00 96.50 202 THR A CA 1
ATOM 1571 C C . THR A 1 202 ? -12.599 12.864 1.798 1.00 96.50 202 THR A C 1
ATOM 1573 O O . THR A 1 202 ? -12.700 13.873 1.113 1.00 96.50 202 THR A O 1
ATOM 1576 N N . GLU A 1 203 ? -12.969 12.822 3.073 1.00 95.38 203 GLU A N 1
ATOM 1577 C CA . GLU A 1 203 ? -13.654 13.919 3.766 1.00 95.38 203 GLU A CA 1
ATOM 1578 C C . GLU A 1 203 ? -12.669 14.946 4.335 1.00 95.38 203 GLU A C 1
ATOM 1580 O O . GLU A 1 203 ? -12.993 16.123 4.479 1.00 95.38 203 GLU A O 1
ATOM 1585 N N . ARG A 1 204 ? -11.458 14.495 4.680 1.00 95.19 204 ARG A N 1
ATOM 1586 C CA . ARG A 1 204 ? -10.389 15.316 5.256 1.00 95.19 204 ARG A CA 1
ATOM 1587 C C . ARG A 1 204 ? -9.036 14.887 4.709 1.00 95.19 204 ARG A C 1
ATOM 1589 O O . ARG A 1 204 ? -8.836 13.716 4.389 1.00 95.19 204 ARG A O 1
ATOM 1596 N N . CYS A 1 205 ? -8.103 15.832 4.691 1.00 96.69 205 CYS A N 1
ATOM 1597 C CA . CYS A 1 205 ? -6.694 15.597 4.410 1.00 96.69 205 CYS A CA 1
ATOM 1598 C C . CYS A 1 205 ? -5.870 16.044 5.619 1.00 96.69 205 CYS A C 1
ATOM 1600 O O . CYS A 1 205 ? -5.879 17.226 5.962 1.00 96.69 205 CYS A O 1
ATOM 1602 N N . VAL A 1 206 ? -5.155 15.117 6.257 1.00 97.50 206 VAL A N 1
ATOM 1603 C CA . VAL A 1 206 ? -4.430 15.368 7.512 1.00 97.50 206 VAL A CA 1
ATOM 1604 C C . VAL A 1 206 ? -2.920 15.225 7.354 1.00 97.50 206 VAL A C 1
ATOM 1606 O O . VAL A 1 206 ? -2.435 14.394 6.584 1.00 97.50 206 VAL A O 1
ATOM 1609 N N . SER A 1 207 ? -2.178 16.003 8.135 1.00 97.44 207 SER A N 1
ATOM 1610 C CA . SER A 1 207 ? -0.740 15.858 8.330 1.00 97.44 207 SER A CA 1
ATOM 1611 C C . SER A 1 207 ? -0.469 15.264 9.708 1.00 97.44 207 SER A C 1
ATOM 1613 O O . SER A 1 207 ? -0.866 15.820 10.729 1.00 97.44 207 SER A O 1
ATOM 1615 N N . ILE A 1 208 ? 0.205 14.112 9.742 1.00 97.50 208 ILE A N 1
ATOM 1616 C CA . ILE A 1 208 ? 0.504 13.374 10.983 1.00 97.50 208 ILE A CA 1
ATOM 1617 C C . ILE A 1 208 ? 1.914 13.654 11.527 1.00 97.50 208 ILE A C 1
ATOM 1619 O O . ILE A 1 208 ? 2.383 12.979 12.447 1.00 97.50 208 ILE A O 1
ATOM 1623 N N . SER A 1 209 ? 2.647 14.584 10.909 1.00 96.81 209 SER A N 1
ATOM 1624 C CA . SER A 1 209 ? 3.988 14.973 11.332 1.00 96.81 209 SER A CA 1
ATOM 1625 C C . SER A 1 209 ? 4.375 16.335 10.769 1.00 96.81 209 SER A C 1
ATOM 1627 O O . SER A 1 209 ? 4.030 16.675 9.644 1.00 96.81 209 SER A O 1
ATOM 1629 N N . GLN A 1 210 ? 5.183 17.075 11.527 1.00 95.25 210 GLN A N 1
ATOM 1630 C CA . GLN A 1 210 ? 5.827 18.307 11.063 1.00 95.25 210 GLN A CA 1
ATOM 1631 C C . GLN A 1 210 ? 6.982 18.048 10.079 1.00 95.25 210 GLN A C 1
ATOM 1633 O O . GLN A 1 210 ? 7.551 18.993 9.541 1.00 95.25 210 GLN A O 1
ATOM 1638 N N . TYR A 1 211 ? 7.328 16.780 9.834 1.00 96.38 211 TYR A N 1
ATOM 1639 C CA . TYR A 1 211 ? 8.346 16.370 8.874 1.00 96.38 211 TYR A CA 1
ATOM 1640 C C . TYR A 1 211 ? 7.716 15.545 7.746 1.00 96.38 211 TYR A C 1
ATOM 1642 O O . TYR A 1 211 ? 6.820 14.739 8.013 1.00 96.38 211 TYR A O 1
ATOM 1650 N N . PRO A 1 212 ? 8.198 15.673 6.497 1.00 95.44 212 PRO A N 1
ATOM 1651 C CA . PRO A 1 212 ? 7.822 14.759 5.428 1.00 95.44 212 PRO A CA 1
ATOM 1652 C C . PRO A 1 212 ? 8.187 13.320 5.808 1.00 95.44 212 PRO A C 1
ATOM 1654 O O . PRO A 1 212 ? 9.322 13.039 6.197 1.00 95.44 212 PRO A O 1
ATOM 1657 N N . LEU A 1 213 ? 7.227 12.404 5.699 1.00 97.56 213 LEU A N 1
ATOM 1658 C CA . LEU A 1 213 ? 7.414 10.993 6.033 1.00 97.56 213 LEU A CA 1
ATOM 1659 C C . LEU A 1 213 ? 7.437 10.136 4.770 1.00 97.56 213 LEU A C 1
ATOM 1661 O O . LEU A 1 213 ? 6.751 10.430 3.791 1.00 97.56 213 LEU A O 1
ATOM 1665 N N . SER A 1 214 ? 8.174 9.024 4.814 1.00 98.31 214 SER A N 1
ATOM 1666 C CA . SER A 1 214 ? 8.003 7.972 3.814 1.00 98.31 214 SER A CA 1
ATOM 1667 C C . SER A 1 214 ? 6.634 7.306 3.974 1.00 98.31 214 SER A C 1
ATOM 1669 O O . SER A 1 214 ? 6.110 7.199 5.086 1.00 98.31 214 SER A O 1
ATOM 1671 N N . ALA A 1 215 ? 6.079 6.784 2.878 1.00 98.44 215 ALA A N 1
ATOM 1672 C CA . ALA A 1 215 ? 4.805 6.064 2.908 1.00 98.44 215 ALA A CA 1
ATOM 1673 C C . ALA A 1 215 ? 4.815 4.906 3.923 1.00 98.44 215 ALA A C 1
ATOM 1675 O O 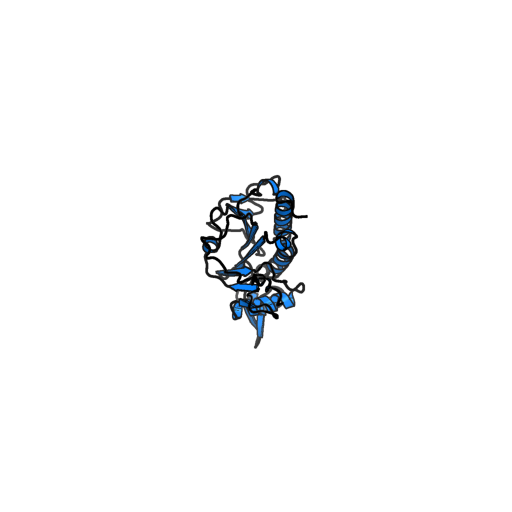. ALA A 1 215 ? 3.847 4.712 4.657 1.00 98.44 215 ALA A O 1
ATOM 1676 N N . ALA A 1 216 ? 5.935 4.181 4.018 1.00 98.62 216 ALA A N 1
ATOM 1677 C CA . ALA A 1 216 ? 6.096 3.065 4.944 1.00 98.62 216 ALA A CA 1
ATOM 1678 C C . ALA A 1 216 ? 6.064 3.516 6.413 1.00 98.62 216 ALA A C 1
ATOM 1680 O O . ALA A 1 216 ? 5.408 2.881 7.238 1.00 98.62 216 ALA A O 1
ATOM 1681 N N . LEU A 1 217 ? 6.715 4.638 6.740 1.00 98.56 217 LEU A N 1
ATOM 1682 C CA . LEU A 1 217 ? 6.689 5.191 8.094 1.00 98.56 217 LEU A CA 1
ATOM 1683 C C . LEU A 1 217 ? 5.303 5.742 8.457 1.00 98.56 217 LEU A C 1
ATOM 1685 O O . LEU A 1 217 ? 4.858 5.572 9.591 1.00 98.56 217 LEU A O 1
ATOM 1689 N N . THR A 1 218 ? 4.600 6.349 7.498 1.00 98.62 218 THR A N 1
ATOM 1690 C CA . THR A 1 218 ? 3.197 6.757 7.659 1.00 98.62 218 THR A CA 1
ATOM 1691 C C . THR A 1 218 ? 2.309 5.548 7.964 1.00 98.62 218 THR A C 1
ATOM 1693 O O . THR A 1 218 ? 1.551 5.586 8.932 1.00 98.62 218 THR A O 1
ATOM 1696 N N . CYS A 1 219 ? 2.461 4.446 7.217 1.00 98.75 219 CYS A N 1
ATOM 1697 C CA . CYS A 1 219 ? 1.750 3.190 7.476 1.00 98.75 219 CYS A CA 1
ATOM 1698 C C . CYS A 1 219 ? 2.008 2.670 8.896 1.00 98.75 219 CYS A C 1
ATOM 1700 O O . CYS A 1 219 ? 1.060 2.332 9.601 1.00 98.75 219 CYS A O 1
ATOM 1702 N N . ALA A 1 220 ? 3.276 2.641 9.324 1.00 98.56 220 ALA A N 1
ATOM 1703 C CA . ALA A 1 220 ? 3.659 2.173 10.653 1.00 98.56 220 ALA A CA 1
ATOM 1704 C C . ALA A 1 220 ? 3.040 3.037 11.764 1.00 98.56 220 ALA A C 1
ATOM 1706 O O . ALA A 1 220 ? 2.391 2.504 12.656 1.00 98.56 220 ALA A O 1
ATOM 1707 N N . LYS A 1 221 ? 3.159 4.370 11.677 1.00 98.44 221 LYS A N 1
ATOM 1708 C CA . LYS A 1 221 ? 2.584 5.298 12.668 1.00 98.44 221 LYS A CA 1
ATOM 1709 C C . LYS A 1 221 ? 1.069 5.160 12.799 1.00 98.44 221 LYS A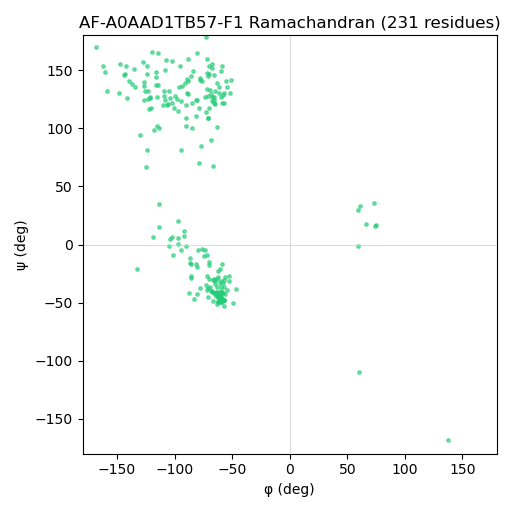 C 1
ATOM 1711 O O . LYS A 1 221 ? 0.553 5.218 13.911 1.00 98.44 221 LYS A O 1
ATOM 1716 N N . ILE A 1 222 ? 0.371 4.988 11.676 1.00 98.50 222 ILE A N 1
ATOM 1717 C CA . ILE A 1 222 ? -1.078 4.780 11.679 1.00 98.50 222 ILE A CA 1
ATOM 1718 C C . ILE A 1 222 ? -1.406 3.434 12.326 1.00 98.50 222 ILE A C 1
ATOM 1720 O O . ILE A 1 222 ? -2.220 3.408 13.240 1.00 98.50 222 ILE A O 1
ATOM 1724 N N . CYS A 1 223 ? -0.746 2.338 11.934 1.00 98.50 223 CYS A N 1
ATOM 1725 C CA . CYS A 1 223 ? -0.999 1.030 12.550 1.00 98.50 223 CYS A CA 1
ATOM 1726 C C . CYS A 1 223 ? -0.783 1.070 14.066 1.00 98.50 223 CYS A C 1
ATOM 1728 O O . CYS A 1 223 ? -1.683 0.678 14.799 1.00 98.50 223 CYS A O 1
ATOM 1730 N N . THR A 1 224 ? 0.328 1.644 14.535 1.00 98.50 224 THR A N 1
ATOM 1731 C CA . THR A 1 224 ? 0.623 1.767 15.971 1.00 98.50 224 THR A CA 1
ATOM 1732 C C . THR A 1 224 ? -0.432 2.578 16.721 1.00 98.50 224 THR A C 1
ATOM 1734 O O . THR A 1 224 ? -0.864 2.178 17.796 1.00 98.50 224 THR A O 1
ATOM 1737 N N . ALA A 1 225 ? -0.917 3.686 16.155 1.00 98.25 225 ALA A N 1
ATOM 1738 C CA . ALA A 1 225 ? -1.981 4.459 16.796 1.00 98.25 225 ALA A CA 1
ATOM 1739 C C . ALA A 1 225 ? -3.283 3.650 16.938 1.00 98.25 225 ALA A C 1
ATOM 1741 O O . ALA A 1 225 ? -3.942 3.713 17.975 1.00 98.25 225 ALA A O 1
ATOM 1742 N N . PHE A 1 226 ? -3.639 2.872 15.913 1.00 98.19 226 PHE A N 1
ATOM 1743 C CA . PHE A 1 226 ? -4.802 1.987 15.954 1.00 98.19 226 PHE A CA 1
ATOM 1744 C C . PHE A 1 226 ? -4.615 0.829 16.936 1.00 98.19 226 PHE A C 1
ATOM 1746 O O . PHE A 1 226 ? -5.551 0.487 17.651 1.00 98.19 226 PHE A O 1
ATOM 1753 N N . GLU A 1 227 ? -3.419 0.250 17.001 1.00 98.44 227 GLU A N 1
ATOM 1754 C CA . GLU A 1 227 ? -3.054 -0.804 17.953 1.00 98.44 227 GLU A CA 1
ATOM 1755 C C . GLU A 1 227 ? -3.235 -0.329 19.395 1.00 98.44 227 GLU A C 1
ATOM 1757 O O . GLU A 1 227 ? -3.941 -0.977 20.169 1.00 98.44 227 GLU A O 1
ATOM 1762 N N . GLU A 1 228 ? -2.701 0.849 19.726 1.00 97.62 228 GLU A N 1
ATOM 1763 C CA . GLU A 1 228 ? -2.824 1.446 21.057 1.00 97.62 228 GLU A CA 1
ATOM 1764 C C . GLU A 1 228 ? -4.285 1.715 21.443 1.00 97.62 228 GLU A C 1
ATOM 1766 O O . GLU A 1 228 ? -4.709 1.363 22.544 1.00 97.62 228 GLU A O 1
ATOM 1771 N N . VAL A 1 229 ? -5.079 2.313 20.546 1.00 97.62 229 VAL A N 1
ATOM 1772 C CA . VAL A 1 229 ? -6.479 2.667 20.844 1.00 97.62 229 VAL A CA 1
ATOM 1773 C C . VAL A 1 229 ? -7.382 1.433 20.888 1.00 97.62 229 VAL A C 1
ATOM 1775 O O . VAL A 1 229 ? -8.315 1.376 21.688 1.00 97.62 229 VAL A O 1
ATOM 1778 N N . TRP A 1 230 ? -7.130 0.425 20.051 1.00 97.12 230 TRP A N 1
ATOM 1779 C CA . TRP A 1 230 ? -7.947 -0.790 20.004 1.00 97.12 230 TRP A CA 1
ATOM 1780 C C . TRP A 1 230 ? -7.478 -1.907 20.932 1.00 97.12 230 TRP A C 1
ATOM 1782 O O . TRP A 1 230 ? -8.168 -2.929 20.993 1.00 97.12 230 TRP A O 1
ATOM 1792 N N . GLY A 1 231 ? -6.379 -1.705 21.662 1.00 96.62 231 GLY A N 1
ATOM 1793 C CA . GLY A 1 231 ? -5.853 -2.654 22.640 1.00 96.62 231 GLY A CA 1
ATOM 1794 C C . GLY A 1 231 ? -5.205 -3.886 22.008 1.00 96.62 231 GLY A C 1
ATOM 1795 O O . GLY A 1 231 ? -5.359 -4.987 22.532 1.00 96.62 231 GLY A O 1
ATOM 1796 N N . VAL A 1 232 ? -4.525 -3.719 20.870 1.00 96.50 232 VAL A N 1
ATOM 1797 C CA . VAL A 1 232 ? -3.739 -4.776 20.217 1.00 96.50 232 VAL A CA 1
ATOM 1798 C C . VAL A 1 232 ? -2.276 -4.604 20.623 1.00 96.50 232 VAL A C 1
ATOM 1800 O O . VAL A 1 232 ? -1.672 -3.591 20.285 1.00 96.50 232 VAL A O 1
ATOM 1803 N N . LEU A 1 233 ? -1.730 -5.577 21.360 1.00 85.25 233 LEU A N 1
ATOM 1804 C CA . LEU A 1 233 ? -0.370 -5.565 21.920 1.00 85.25 233 LEU A CA 1
ATOM 1805 C C . LEU A 1 233 ? 0.492 -6.687 21.332 1.00 85.25 233 LEU A C 1
ATOM 1807 O O . LEU A 1 233 ? -0.048 -7.804 21.147 1.00 85.25 233 LEU A O 1
#

Solvent-accessible surface area (backbone atoms only — not comparable to full-atom values): 13555 Å² total; per-residue (Å²): 144,80,85,84,84,80,85,83,81,84,80,85,79,85,77,95,68,90,72,84,68,59,73,92,66,62,74,84,54,52,30,46,31,38,34,33,33,49,19,32,74,48,75,41,78,56,93,92,46,76,42,50,46,34,37,85,88,35,37,73,61,29,54,75,69,75,39,66,40,78,52,34,31,38,62,48,43,52,49,22,50,51,40,46,56,67,30,65,42,27,75,69,69,33,41,43,46,35,37,32,25,72,78,77,47,33,33,44,44,38,67,85,48,80,77,57,88,51,66,72,57,36,34,53,50,50,41,46,27,74,74,63,43,40,36,60,47,96,88,48,89,53,66,31,34,32,60,50,75,80,61,71,75,80,77,52,58,85,79,49,48,36,34,31,44,34,70,88,29,53,78,46,95,51,70,50,81,71,56,65,92,48,49,29,36,37,41,38,38,46,18,49,64,75,86,76,71,84,69,90,82,47,82,45,48,33,8,83,46,101,56,86,70,55,51,29,55,50,42,39,55,51,48,50,29,47,17,64,77,72,71,54,128

Mean predicted aligned error: 7.82 Å

Foldseek 3Di:
DDDDDDDDDDDDDDDPDPPPDALAPDPQFAAEEEEAEAALFDWDDDPPDIWTDALPPCVVVCVVVVHDNLWRCNVLVLLQVVLQLVFLCLVVVRYWYWYQHNVRWIKTADSPDDQDPDPRVNGVVSRCCVVVQFDADPPDPDTRMHTDDDDPVSNDHPPEAEEEEDLPFAEDPALLVVRDQGGYYYYYFHSTSDDGDDDDPHPGYYYDDPDDDRSNVVSNRNSVSNCVSNVRD

Sequence (233 aa):
MAAPKLPMRVKSTENDGEISLPPSKRRKEKRLIVLLEGASLETVRVGKTYELLNCDQHKSLLVKNGKDPGQVRPDITHQSLLMLLDSPLNRAGLLQVYIHTQRNVLIEVNPQTRIPRTFPRFCGLMVQLLHKLSVRAADGPQKLLKVIKNPLTDHLPAGCLKISTSFTGESVSCVRDLVPQHEPMLFVIGAFAHGSVDVDYTERCVSISQYPLSAALTCAKICTAFEEVWGVL

InterPro domains:
  IPR005304 Ribosomal biogenesis, methyltransferase, EMG1/NEP1 [PF03587] (34-227)
  IPR005304 Ribosomal biogenesis, methyltransferase, EMG1/NEP1 [PTHR12636] (23-233)
  IPR005304 Ribosomal biogenesis, methyltransferase, EMG1/NEP1 [cd18088] (32-227)
  IPR029026 tRNA (guanine-N1-)-methyltransferase, N-terminal [G3DSA:3.40.1280.10] (32-233)
  IPR029028 Alpha/beta knot methyltransferases [SSF75217] (22-232)